Protein AF-A0A061P7X1-F1 (afdb_monomer)

pLDDT: mean 85.91, std 10.29, range [52.62, 98.25]

Nearest PDB structures (foldseek):
  6ymz-assembly1_A  TM=8.315E-01  e=1.428E-25  Pectobacterium atrosepticum SCRI1043
  6ymz-assembly4_D  TM=8.294E-01  e=1.518E-25  Pectobacterium atrosepticum SCRI1043
  6ymz-assembly3_C  TM=8.144E-01  e=1.054E-25  Pectobacterium atrosepticum SCRI1043
  3sft-assembly1_A  TM=9.320E-01  e=1.818E-14  Thermotoga maritima
  1chd-assembly1_A  TM=9.092E-01  e=8.817E-14  Salmonella enterica subsp. enterica serovar Typhimurium str. LT2

Solvent-accessible surface area (backbone atoms only — not comparable to full-atom values): 14500 Å² total; per-residue (Å²): 109,79,72,65,47,59,81,75,45,94,68,64,59,44,79,40,49,46,84,46,80,100,58,35,27,53,62,50,44,47,50,38,50,66,80,56,64,53,27,30,33,36,36,28,58,91,42,70,68,36,35,55,52,49,55,53,32,37,74,60,55,34,44,44,77,44,74,52,77,89,47,84,69,53,70,75,70,52,56,59,59,52,52,50,52,50,53,48,64,52,38,51,72,48,60,49,64,60,54,50,54,49,57,70,69,60,78,65,70,57,75,83,75,73,89,75,76,69,72,58,48,38,37,37,38,29,30,28,57,42,22,72,57,51,49,50,66,53,48,50,34,40,50,62,79,40,75,41,27,33,42,33,32,56,60,54,61,59,74,37,38,54,58,50,20,54,50,48,28,76,65,27,58,30,54,40,31,50,53,50,64,80,37,70,70,47,63,26,26,37,30,32,31,40,35,77,23,26,39,33,49,43,82,55,97,94,40,46,28,33,40,54,67,57,79,82,59,94,89,67,89,56,49,33,35,31,26,53,29,34,41,35,48,35,74,43,84,85,38,40,39,51,76,44,79,58,49,56,87,83,67,78,31,53,65,8,49,49,43,17,48,76,59,66,33,30,133

Foldseek 3Di:
DVVVVVVVDDDLEEEFEQDDPPAGRLNVLLVCCVPPNHAYEYEFELDLVRLLSVLSSVVSPHFYYAYDDPDPVVVVPCVSVVVVVQLRVQSSPDPSVVVVVVLVVLPDADDDDPPPDPFQEAEEEEEETSVLVVCLSPQLNDALVQFHEYEYEYQDAQSHQQVSQVVSCVRGNARGGEADAFDWTGTRYYYYQHFPWEWAWDDDPNTIGIHTHDDDDPPDPGVHFLLRHLQNVLVDDRYAYAYYYDDDDDCTNVNSVVSNVVSVSYD

Sequence (267 aa):
MALELLDRIHVDVMTLDIEMPVMDGLETLIQVMHSHPLPVIMVSSHTDKGAKKTLQAMEYGAIDVVLKPSHPKDYQKGELEQQLITKLLEASKVDVKKLRAISKRMTGQLSPLPLHAPKKTIIAIGTSTGGPRALQAILTRLPNTFPFPIVIVQHMPAPFTKTFADRLHGITSIGVQEAVHDKKLESGRAYIAKAGAHLTIEEKGGGLYMFCDAPPDPGEYHRPSVNRLFTSLSQISNVQVMAFVLTGMGSDGKEGAKSLKENGNAP

Structure (mmCIF, N/CA/C/O backbone):
data_AF-A0A061P7X1-F1
#
_entry.id   AF-A0A061P7X1-F1
#
loop_
_atom_site.group_PDB
_atom_site.id
_atom_site.type_symbol
_atom_site.label_atom_id
_atom_site.label_alt_id
_atom_site.label_comp_id
_atom_site.label_asym_id
_atom_site.label_entity_id
_atom_site.label_seq_id
_atom_site.pdbx_PDB_ins_code
_atom_site.Cartn_x
_atom_site.Cartn_y
_atom_site.Cartn_z
_atom_site.occupancy
_atom_site.B_iso_or_equiv
_atom_site.auth_seq_id
_atom_site.auth_comp_id
_atom_site.auth_asym_id
_atom_site.auth_atom_id
_atom_site.pdbx_PDB_model_num
ATOM 1 N N . MET A 1 1 ? 17.538 -10.965 -27.193 1.00 63.16 1 MET A N 1
ATOM 2 C CA . MET A 1 1 ? 16.578 -10.115 -26.431 1.00 63.16 1 MET A CA 1
ATOM 3 C C . MET A 1 1 ? 16.752 -10.348 -24.931 1.00 63.16 1 MET A C 1
ATOM 5 O O . MET A 1 1 ? 17.338 -11.354 -24.567 1.00 63.16 1 MET A O 1
ATOM 9 N N . ALA A 1 2 ? 16.278 -9.445 -24.061 1.00 73.12 2 ALA A N 1
ATOM 10 C CA . ALA A 1 2 ? 16.519 -9.492 -22.606 1.00 73.12 2 ALA A CA 1
ATOM 11 C C . ALA A 1 2 ? 16.215 -10.853 -21.938 1.00 73.12 2 ALA A C 1
ATOM 13 O O . ALA A 1 2 ? 16.924 -11.248 -21.020 1.00 73.12 2 ALA A O 1
ATOM 14 N N . LEU A 1 3 ? 15.225 -11.600 -22.440 1.00 82.56 3 LEU A N 1
ATOM 15 C CA . LEU A 1 3 ? 14.891 -12.944 -21.953 1.00 82.56 3 LEU A CA 1
ATOM 16 C C . LEU A 1 3 ? 16.003 -13.977 -22.195 1.00 82.56 3 LEU A C 1
ATOM 18 O O . LEU A 1 3 ? 16.276 -14.775 -21.312 1.00 82.56 3 LEU A O 1
ATOM 22 N N . GLU A 1 4 ? 16.700 -13.917 -23.333 1.00 85.56 4 GLU A N 1
ATOM 23 C CA . GLU A 1 4 ? 17.817 -14.828 -23.650 1.00 85.56 4 GLU A CA 1
ATOM 24 C C . GLU A 1 4 ? 19.042 -14.578 -22.761 1.00 85.56 4 GLU A C 1
ATOM 26 O O . GLU A 1 4 ? 19.895 -15.450 -22.605 1.00 85.56 4 GLU A O 1
ATOM 31 N N . LEU A 1 5 ? 19.168 -13.370 -22.197 1.00 87.06 5 LEU A N 1
ATOM 32 C CA . LEU A 1 5 ? 20.233 -13.071 -21.242 1.00 87.06 5 LEU A CA 1
ATOM 33 C C . LEU A 1 5 ? 19.983 -13.775 -19.906 1.00 87.06 5 LEU A C 1
ATOM 35 O O . LEU A 1 5 ? 20.950 -14.184 -19.271 1.00 87.06 5 LEU A O 1
ATOM 39 N N . LEU A 1 6 ? 18.723 -13.981 -19.509 1.00 89.81 6 LEU A N 1
ATOM 40 C CA . LEU A 1 6 ? 18.387 -14.673 -18.257 1.00 89.81 6 LEU A CA 1
ATOM 41 C C . LEU A 1 6 ? 18.862 -16.130 -18.235 1.00 89.81 6 LEU A C 1
ATOM 43 O O . LEU A 1 6 ? 19.160 -16.646 -17.164 1.00 89.81 6 LEU A O 1
ATOM 47 N N . ASP A 1 7 ? 19.004 -16.763 -19.402 1.00 87.81 7 ASP A N 1
ATOM 48 C CA . ASP A 1 7 ? 19.570 -18.113 -19.518 1.00 87.81 7 ASP A CA 1
ATOM 49 C C . ASP A 1 7 ? 21.098 -18.136 -19.331 1.00 87.81 7 ASP A C 1
ATOM 51 O O . ASP A 1 7 ? 21.693 -19.190 -19.107 1.00 87.81 7 ASP A O 1
ATOM 55 N N . ARG A 1 8 ? 21.759 -16.979 -19.468 1.00 90.19 8 ARG A N 1
ATOM 56 C CA . ARG A 1 8 ? 23.225 -16.859 -19.527 1.00 90.19 8 ARG A CA 1
ATOM 57 C C . ARG A 1 8 ? 23.834 -16.206 -18.294 1.00 90.19 8 ARG A C 1
ATOM 59 O O . ARG A 1 8 ? 25.006 -16.444 -18.012 1.00 90.19 8 ARG A O 1
ATOM 66 N N . ILE A 1 9 ? 23.077 -15.364 -17.594 1.00 91.19 9 ILE A N 1
ATOM 67 C CA . ILE A 1 9 ? 23.544 -14.636 -16.414 1.00 91.19 9 ILE A CA 1
ATOM 68 C C . ILE A 1 9 ? 22.597 -14.832 -15.236 1.00 91.19 9 ILE A C 1
ATOM 70 O O . ILE A 1 9 ? 21.382 -14.916 -15.393 1.00 91.19 9 ILE A O 1
ATOM 74 N N . HIS A 1 10 ? 23.165 -14.864 -14.032 1.00 87.88 10 HIS A N 1
ATOM 75 C CA . HIS A 1 10 ? 22.368 -14.810 -12.816 1.00 87.88 10 HIS A CA 1
ATOM 76 C C . HIS A 1 10 ? 21.904 -13.371 -12.573 1.00 87.88 10 HIS A C 1
ATOM 78 O O . HIS A 1 10 ? 22.721 -12.451 -12.580 1.00 87.88 10 HIS A O 1
ATOM 84 N N . VAL A 1 11 ? 20.599 -13.186 -12.374 1.00 91.81 11 VAL A N 1
ATOM 85 C CA . VAL A 1 11 ? 19.986 -11.880 -12.114 1.00 91.81 11 VAL A CA 1
ATOM 86 C C . VAL A 1 11 ? 19.243 -11.941 -10.787 1.00 91.81 11 VAL A C 1
ATOM 88 O O . VAL A 1 11 ? 18.250 -12.659 -10.669 1.00 91.81 11 VAL A O 1
ATOM 91 N N . ASP A 1 12 ? 19.706 -11.164 -9.808 1.00 91.31 12 ASP A N 1
ATOM 92 C CA . ASP A 1 12 ? 19.074 -11.072 -8.487 1.00 91.31 12 ASP A CA 1
ATOM 93 C C . ASP A 1 12 ? 17.789 -10.235 -8.514 1.00 91.31 12 ASP A C 1
ATOM 95 O O . ASP A 1 12 ? 16.818 -10.547 -7.828 1.00 91.31 12 ASP A O 1
ATOM 99 N N . VAL A 1 13 ? 17.779 -9.156 -9.303 1.00 93.75 13 VAL A N 1
ATOM 100 C CA . VAL A 1 13 ? 16.643 -8.238 -9.460 1.00 93.75 13 VAL A CA 1
ATOM 101 C C . VAL A 1 13 ? 16.619 -7.692 -10.877 1.00 93.75 13 VAL A C 1
ATOM 103 O O . VAL A 1 13 ? 17.658 -7.347 -11.437 1.00 93.75 13 VAL A O 1
ATOM 106 N N . MET A 1 14 ? 15.424 -7.555 -11.438 1.00 93.81 14 MET A N 1
ATOM 107 C CA . MET A 1 14 ? 15.185 -6.912 -12.723 1.00 93.81 14 MET A CA 1
ATOM 108 C C . MET A 1 14 ? 14.369 -5.634 -12.538 1.00 93.81 14 MET A C 1
ATOM 110 O O . MET A 1 14 ? 13.343 -5.625 -11.859 1.00 93.81 14 MET A O 1
ATOM 114 N N . THR A 1 15 ? 14.787 -4.563 -13.203 1.00 93.94 15 THR A N 1
ATOM 115 C CA . THR A 1 15 ? 13.917 -3.419 -13.481 1.00 93.94 15 THR A CA 1
ATOM 116 C C . THR A 1 15 ? 13.303 -3.590 -14.860 1.00 93.94 15 THR A C 1
ATOM 118 O O . THR A 1 15 ? 13.968 -4.049 -15.789 1.00 93.94 15 THR A O 1
ATOM 121 N N . LEU A 1 16 ? 12.024 -3.252 -14.996 1.00 93.19 16 LEU A N 1
ATOM 122 C CA . LEU A 1 16 ? 11.303 -3.457 -16.245 1.00 93.19 16 LEU A CA 1
ATOM 123 C C . LEU A 1 16 ? 10.417 -2.262 -16.569 1.00 93.19 16 LEU A C 1
ATOM 125 O O . LEU A 1 16 ? 9.492 -1.939 -15.827 1.00 93.19 16 LEU A O 1
ATOM 129 N N . ASP A 1 17 ? 10.701 -1.608 -17.689 1.00 91.88 17 ASP A N 1
ATOM 130 C CA . ASP A 1 17 ? 9.857 -0.539 -18.209 1.00 91.88 17 ASP A CA 1
ATOM 131 C C . ASP A 1 17 ? 8.507 -1.106 -18.670 1.00 91.88 17 ASP A C 1
ATOM 133 O O . ASP A 1 17 ? 8.464 -2.103 -19.388 1.00 91.88 17 ASP A O 1
ATOM 137 N N . ILE A 1 18 ? 7.399 -0.481 -18.266 1.00 88.88 18 ILE A N 1
ATOM 138 C CA . ILE A 1 18 ? 6.056 -0.856 -18.735 1.00 88.88 18 ILE A CA 1
ATOM 139 C C . ILE A 1 18 ? 5.874 -0.582 -20.226 1.00 88.88 18 ILE A C 1
ATOM 141 O O . ILE A 1 18 ? 5.181 -1.331 -20.920 1.00 88.88 18 ILE A O 1
ATOM 145 N N . GLU A 1 19 ? 6.453 0.507 -20.715 1.00 86.44 19 GLU A N 1
ATOM 146 C CA . GLU A 1 19 ? 6.264 0.995 -22.074 1.00 86.44 19 GLU A CA 1
ATOM 147 C C . GLU A 1 19 ? 7.497 0.650 -22.907 1.00 86.44 19 GLU A C 1
ATOM 149 O O . GLU A 1 19 ? 8.474 1.393 -22.945 1.00 86.44 19 GLU A O 1
ATOM 154 N N . MET A 1 20 ? 7.436 -0.494 -23.587 1.00 87.56 20 MET A N 1
ATOM 155 C CA . MET A 1 20 ? 8.483 -0.967 -24.490 1.00 87.56 20 MET A CA 1
ATOM 156 C C . MET A 1 20 ? 7.912 -1.250 -25.887 1.00 87.56 20 MET A C 1
ATOM 158 O O . MET A 1 20 ? 6.737 -1.609 -26.010 1.00 87.56 20 MET A O 1
ATOM 162 N N . PRO A 1 21 ? 8.712 -1.074 -26.954 1.00 77.25 21 PRO A N 1
ATOM 163 C CA . PRO A 1 21 ? 8.306 -1.422 -28.309 1.00 77.25 21 PRO A CA 1
ATOM 164 C C . PRO A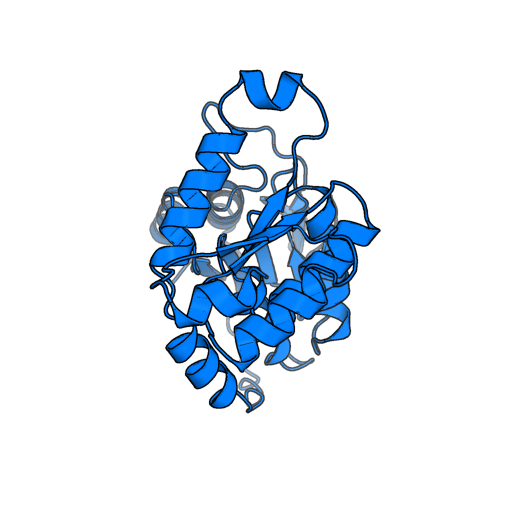 1 21 ? 8.252 -2.945 -28.509 1.00 77.25 21 PRO A C 1
ATOM 166 O O . PRO A 1 21 ? 8.992 -3.694 -27.876 1.00 77.25 21 PRO A O 1
ATOM 169 N N . VAL A 1 22 ? 7.441 -3.389 -29.477 1.00 82.31 22 VAL A N 1
ATOM 170 C CA . VAL A 1 22 ? 7.241 -4.798 -29.880 1.00 82.31 22 VAL A CA 1
ATOM 171 C C . VAL A 1 22 ? 6.507 -5.646 -28.837 1.00 82.31 22 VAL A C 1
ATOM 173 O O . VAL A 1 22 ? 5.384 -6.059 -29.105 1.00 82.31 22 VAL A O 1
ATOM 176 N N . MET A 1 23 ? 7.121 -5.888 -27.679 1.00 80.38 23 MET A N 1
ATOM 177 C CA . MET A 1 23 ? 6.535 -6.602 -26.541 1.00 80.38 23 MET A CA 1
ATOM 178 C C . MET A 1 23 ? 6.551 -5.663 -25.345 1.00 80.38 23 MET A C 1
ATOM 180 O O . MET A 1 23 ? 7.606 -5.127 -24.995 1.00 80.38 23 MET A O 1
ATOM 184 N N . ASP A 1 24 ? 5.392 -5.443 -24.730 1.00 87.44 24 ASP A N 1
ATOM 185 C CA . ASP A 1 24 ? 5.315 -4.499 -23.621 1.00 87.44 24 ASP A CA 1
ATOM 186 C C . ASP A 1 24 ? 5.898 -5.087 -22.319 1.00 87.44 24 ASP A C 1
ATOM 188 O O . ASP A 1 24 ? 6.201 -6.284 -22.205 1.00 87.44 24 ASP A O 1
ATOM 192 N N . GLY A 1 25 ? 6.115 -4.231 -21.318 1.00 89.94 25 GLY A N 1
ATOM 193 C CA . GLY A 1 25 ? 6.688 -4.663 -20.043 1.00 89.94 25 GLY A CA 1
ATOM 194 C C . GLY A 1 25 ? 5.808 -5.641 -19.274 1.00 89.94 25 GLY A C 1
ATOM 195 O O . GLY A 1 25 ? 6.321 -6.463 -18.520 1.00 89.94 25 GLY A O 1
ATOM 196 N N . LEU A 1 26 ? 4.490 -5.595 -19.467 1.00 91.06 26 LEU A N 1
ATOM 197 C CA . LEU A 1 26 ? 3.571 -6.506 -18.794 1.00 91.06 26 LEU A CA 1
ATOM 198 C C . LEU A 1 26 ? 3.674 -7.913 -19.389 1.00 91.06 26 LEU A C 1
ATOM 200 O O . LEU A 1 26 ? 3.800 -8.888 -18.650 1.00 91.06 26 LEU A O 1
ATOM 204 N N . GLU A 1 27 ? 3.679 -8.019 -20.714 1.00 91.62 27 GLU A N 1
ATOM 205 C CA . GLU A 1 27 ? 3.890 -9.281 -21.427 1.00 91.62 27 GLU A CA 1
ATOM 206 C C . GLU A 1 27 ? 5.255 -9.884 -21.088 1.00 91.62 27 GLU A C 1
ATOM 208 O O . GLU A 1 27 ? 5.352 -11.071 -20.762 1.00 91.62 27 GLU A O 1
ATOM 213 N N . THR A 1 28 ? 6.298 -9.049 -21.070 1.00 93.31 28 THR A N 1
ATOM 214 C CA . THR A 1 28 ? 7.651 -9.466 -20.679 1.00 93.31 28 THR A CA 1
ATOM 215 C C . THR A 1 28 ? 7.668 -9.997 -19.246 1.00 93.31 28 THR A C 1
ATOM 217 O O . THR A 1 28 ? 8.206 -11.076 -18.995 1.00 93.31 28 THR A O 1
ATOM 220 N N . LEU A 1 29 ? 7.032 -9.295 -18.302 1.00 94.19 29 LEU A N 1
ATOM 221 C CA . LEU A 1 29 ? 6.929 -9.733 -16.910 1.00 94.19 29 LEU A CA 1
ATOM 222 C C . LEU A 1 29 ? 6.257 -11.101 -16.789 1.00 94.19 29 LEU A C 1
ATOM 224 O O . LEU A 1 29 ? 6.736 -11.948 -16.037 1.00 94.19 29 LEU A O 1
ATOM 228 N N . ILE A 1 30 ? 5.153 -11.321 -17.508 1.00 92.50 30 ILE A N 1
ATOM 229 C CA . ILE A 1 30 ? 4.427 -12.596 -17.485 1.00 92.50 30 ILE A CA 1
ATOM 230 C C . ILE A 1 30 ? 5.350 -13.735 -17.929 1.00 92.50 30 ILE A C 1
ATOM 232 O O . ILE A 1 30 ? 5.376 -14.787 -17.286 1.00 92.50 30 ILE A O 1
ATOM 236 N N . GLN A 1 31 ? 6.148 -13.517 -18.978 1.00 92.50 31 GLN A N 1
ATOM 237 C CA . GLN A 1 31 ? 7.120 -14.503 -19.449 1.00 92.50 31 GLN A CA 1
ATOM 238 C C . GLN A 1 31 ? 8.236 -14.737 -18.426 1.00 92.50 31 GLN A C 1
ATOM 240 O O . GLN A 1 31 ? 8.495 -15.889 -18.079 1.00 92.50 31 GLN A O 1
ATOM 245 N N . VAL A 1 32 ? 8.820 -13.674 -17.858 1.00 93.19 32 VAL A N 1
ATOM 246 C CA . VAL A 1 32 ? 9.840 -13.776 -16.797 1.00 93.19 32 VAL A CA 1
ATOM 247 C C . VAL A 1 32 ? 9.300 -14.560 -15.603 1.00 93.19 32 VAL A C 1
ATOM 249 O O . VAL A 1 32 ? 9.914 -15.522 -15.160 1.00 93.19 32 VAL A O 1
ATOM 252 N N . MET A 1 33 ? 8.109 -14.229 -15.109 1.00 91.69 33 MET A N 1
ATOM 253 C CA . MET A 1 33 ? 7.490 -14.921 -13.975 1.00 91.69 33 MET A CA 1
ATOM 254 C C . MET A 1 33 ? 7.104 -16.371 -14.290 1.00 91.69 33 MET A C 1
ATOM 256 O O . MET A 1 33 ? 6.912 -17.169 -13.365 1.00 91.69 33 MET A O 1
ATOM 260 N N . HIS A 1 34 ? 6.982 -16.739 -15.565 1.00 90.75 34 HIS A N 1
ATOM 261 C CA . HIS A 1 34 ? 6.752 -18.113 -15.991 1.00 90.75 34 HIS A CA 1
ATOM 262 C C . HIS A 1 34 ? 8.056 -18.917 -16.074 1.00 90.75 34 HIS A C 1
ATOM 264 O O . HIS A 1 34 ? 8.153 -19.959 -15.427 1.00 90.75 34 HIS A O 1
ATOM 270 N N . SER A 1 35 ? 9.052 -18.434 -16.823 1.00 90.56 35 SER A N 1
ATOM 271 C CA . SER A 1 35 ? 10.286 -19.175 -17.118 1.00 90.56 35 SER A CA 1
ATOM 272 C C . SER A 1 35 ? 11.384 -18.978 -16.067 1.00 90.56 35 SER A C 1
ATOM 274 O O . SER A 1 35 ? 12.045 -19.935 -15.675 1.00 90.56 35 SER A O 1
ATOM 276 N N . HIS A 1 36 ? 11.543 -17.754 -15.558 1.00 91.38 36 HIS A N 1
ATOM 277 C CA . HIS A 1 36 ? 12.622 -17.338 -14.656 1.00 91.38 36 HIS A CA 1
ATOM 278 C C . HIS A 1 36 ? 12.086 -16.479 -13.497 1.00 91.38 36 HIS A C 1
ATOM 280 O O . HIS A 1 36 ? 12.377 -15.285 -13.436 1.00 91.38 36 HIS A O 1
ATOM 286 N N . PRO A 1 37 ? 11.283 -17.042 -12.566 1.00 91.25 37 PRO A N 1
ATOM 287 C CA . PRO A 1 37 ? 10.652 -16.248 -11.518 1.00 91.25 37 PRO A CA 1
ATOM 288 C C . PRO A 1 37 ? 11.709 -15.593 -10.621 1.00 91.25 37 PRO A C 1
ATOM 290 O O . PRO A 1 37 ? 12.377 -16.282 -9.845 1.00 91.25 37 PRO A O 1
ATOM 293 N N . LEU A 1 38 ? 11.824 -14.272 -10.725 1.00 92.50 38 LEU A N 1
ATOM 294 C CA . LEU A 1 38 ? 12.797 -13.446 -10.017 1.00 92.50 38 LEU A CA 1
ATOM 295 C C . LEU A 1 38 ? 12.162 -12.118 -9.576 1.00 92.50 38 LEU A C 1
ATOM 297 O O . LEU A 1 38 ? 11.091 -11.758 -10.072 1.00 92.50 38 LEU A O 1
ATOM 301 N N . PRO A 1 39 ? 12.773 -11.396 -8.627 1.00 93.19 39 PRO A N 1
ATOM 302 C CA . PRO A 1 39 ? 12.329 -10.069 -8.217 1.00 93.19 39 PRO A CA 1
ATOM 303 C C . PRO A 1 39 ? 12.254 -9.055 -9.367 1.00 93.19 39 PRO A C 1
ATOM 305 O O . PRO A 1 39 ? 13.281 -8.689 -9.930 1.00 93.19 39 PRO A O 1
ATOM 308 N N . VAL A 1 40 ? 11.054 -8.561 -9.698 1.00 94.00 40 VAL A N 1
ATOM 309 C CA . VAL A 1 40 ? 10.868 -7.522 -10.731 1.00 94.00 40 VAL A CA 1
ATOM 310 C C . VAL A 1 40 ? 10.282 -6.247 -10.130 1.00 94.00 40 VAL A C 1
ATOM 312 O O . VAL A 1 40 ? 9.264 -6.299 -9.435 1.00 94.00 40 VAL A O 1
ATOM 315 N N . ILE A 1 41 ? 10.900 -5.107 -10.438 1.00 92.94 41 ILE A N 1
ATOM 316 C CA . ILE A 1 41 ? 10.405 -3.762 -10.127 1.00 92.94 41 ILE A CA 1
ATOM 317 C C . ILE A 1 41 ? 9.994 -3.085 -11.430 1.00 92.94 41 ILE A C 1
ATOM 319 O O . ILE A 1 41 ? 10.805 -2.926 -12.344 1.00 92.94 41 ILE A O 1
ATOM 323 N N . MET A 1 42 ? 8.735 -2.666 -11.512 1.00 93.19 42 MET A N 1
ATOM 324 C CA . MET A 1 42 ? 8.225 -1.980 -12.694 1.00 93.19 42 MET A CA 1
ATOM 325 C C . MET A 1 42 ? 8.673 -0.522 -12.711 1.00 93.19 42 MET A C 1
ATOM 327 O O . MET A 1 42 ? 8.673 0.151 -11.684 1.00 93.19 42 MET A O 1
ATOM 331 N N . VAL A 1 43 ? 8.990 -0.008 -13.891 1.00 91.56 43 VAL A N 1
ATOM 332 C CA . VAL A 1 43 ? 9.299 1.400 -14.127 1.00 91.56 43 VAL A CA 1
ATOM 333 C C . VAL A 1 43 ? 8.170 1.985 -14.974 1.00 91.56 43 VAL A C 1
ATOM 335 O O . VAL A 1 43 ? 8.011 1.635 -16.142 1.00 91.56 43 VAL A O 1
ATOM 338 N N . SER A 1 44 ? 7.341 2.841 -14.374 1.00 89.25 44 SER A N 1
ATOM 339 C CA . SER A 1 44 ? 6.096 3.333 -14.985 1.00 89.25 44 SER A CA 1
ATOM 340 C C . SER A 1 44 ? 6.117 4.836 -15.242 1.00 89.25 44 SER A C 1
ATOM 342 O O . SER A 1 44 ? 6.707 5.608 -14.490 1.00 89.25 44 SER A O 1
ATOM 344 N N . SER A 1 45 ? 5.406 5.267 -16.285 1.00 85.25 45 SER A N 1
ATOM 345 C CA . SER A 1 45 ? 5.066 6.675 -16.505 1.00 85.25 45 SER A CA 1
ATOM 346 C C . SER A 1 45 ? 4.042 7.176 -15.470 1.00 85.25 45 SER A C 1
ATOM 348 O O . SER A 1 45 ? 3.369 6.385 -14.804 1.00 85.25 45 SER A O 1
ATOM 350 N N . HIS A 1 46 ? 3.899 8.501 -15.361 1.00 81.56 46 HIS A N 1
ATOM 351 C CA . HIS A 1 46 ? 2.951 9.189 -14.469 1.00 81.56 46 HIS A CA 1
ATOM 352 C C . HIS A 1 46 ? 1.490 9.171 -14.973 1.00 81.56 46 HIS A C 1
ATOM 354 O O . HIS A 1 46 ? 0.656 9.943 -14.507 1.00 81.56 46 HIS A O 1
ATOM 360 N N . THR A 1 47 ? 1.169 8.330 -15.956 1.00 80.94 47 THR A N 1
ATOM 361 C CA . THR A 1 47 ? -0.153 8.307 -16.596 1.00 80.94 47 THR A CA 1
ATOM 362 C C . THR A 1 47 ? -1.107 7.344 -15.890 1.00 80.94 47 THR A C 1
ATOM 364 O O . THR A 1 47 ? -0.686 6.296 -15.402 1.00 80.94 47 THR A O 1
ATOM 367 N N . ASP A 1 48 ? -2.415 7.619 -15.924 1.00 77.06 48 ASP A N 1
ATOM 368 C CA . ASP A 1 48 ? -3.437 6.692 -15.403 1.00 77.06 48 ASP A CA 1
ATOM 369 C C . ASP A 1 48 ? -3.381 5.319 -16.090 1.00 77.06 48 ASP A C 1
ATOM 371 O O . ASP A 1 48 ? -3.613 4.273 -15.478 1.00 77.06 48 ASP A O 1
ATOM 375 N N . LYS A 1 49 ? -3.047 5.309 -17.388 1.00 81.19 49 LYS A N 1
ATOM 376 C CA . LYS A 1 49 ? -2.844 4.078 -18.160 1.00 81.19 49 LYS A CA 1
ATOM 377 C C . LYS A 1 49 ? -1.644 3.288 -17.627 1.00 81.19 49 LYS A C 1
ATOM 379 O O . LYS A 1 49 ? -1.760 2.074 -17.450 1.00 81.19 49 LYS A O 1
ATOM 384 N N . GLY A 1 50 ? -0.532 3.966 -17.340 1.00 81.00 50 GLY A N 1
ATOM 385 C CA . GLY A 1 50 ? 0.645 3.387 -16.691 1.00 81.00 50 GLY A CA 1
ATOM 386 C C . GLY A 1 50 ? 0.323 2.842 -15.300 1.00 81.00 50 GLY A C 1
ATOM 387 O O . GLY A 1 50 ? 0.682 1.706 -14.988 1.00 81.00 50 GLY A O 1
ATOM 388 N N . ALA A 1 51 ? -0.460 3.578 -14.506 1.00 82.94 51 ALA A N 1
ATOM 389 C CA . ALA A 1 51 ? -0.896 3.143 -13.180 1.00 82.94 51 ALA A CA 1
ATOM 390 C C . ALA A 1 51 ? -1.711 1.842 -13.224 1.00 82.94 51 ALA A C 1
ATOM 392 O O . ALA A 1 51 ? -1.402 0.890 -12.504 1.00 82.94 51 ALA A O 1
ATOM 393 N N . LYS A 1 52 ? -2.695 1.746 -14.127 1.00 85.00 52 LYS A N 1
ATOM 394 C CA . LYS A 1 52 ? -3.490 0.520 -14.319 1.00 85.00 52 LYS A CA 1
ATOM 395 C C . LYS A 1 52 ? -2.626 -0.672 -14.737 1.00 85.00 52 LYS A C 1
ATOM 397 O O . LYS A 1 52 ? -2.733 -1.734 -14.128 1.00 85.00 52 LYS A O 1
ATOM 402 N N . LYS A 1 53 ? -1.745 -0.493 -15.730 1.00 87.25 53 LYS A N 1
ATOM 403 C CA . LYS A 1 53 ? -0.825 -1.552 -16.181 1.00 87.25 53 LYS A CA 1
ATOM 404 C C . LYS A 1 53 ? 0.142 -1.992 -15.082 1.00 87.25 53 LYS A C 1
ATOM 406 O O . LYS A 1 53 ? 0.428 -3.177 -14.959 1.00 87.25 53 LYS A O 1
ATOM 411 N N . THR A 1 54 ? 0.615 -1.063 -14.256 1.00 85.25 54 THR A N 1
ATOM 412 C CA . THR A 1 54 ? 1.491 -1.375 -13.118 1.00 85.25 54 THR A CA 1
ATOM 413 C C . THR A 1 54 ? 0.787 -2.252 -12.094 1.00 85.25 54 THR A C 1
ATOM 415 O O . THR A 1 54 ? 1.361 -3.220 -11.606 1.00 85.25 54 THR A O 1
ATOM 418 N N . LEU A 1 55 ? -0.463 -1.937 -11.758 1.00 85.19 55 LEU A N 1
ATOM 419 C CA . LEU A 1 55 ? -1.210 -2.737 -10.790 1.00 85.19 55 LEU A CA 1
ATOM 420 C C . LEU A 1 55 ? -1.490 -4.142 -11.329 1.00 85.19 55 LEU A C 1
ATOM 422 O O . LEU A 1 55 ? -1.345 -5.112 -10.592 1.00 85.19 55 LEU A O 1
ATOM 426 N N . GLN A 1 56 ? -1.773 -4.268 -12.629 1.00 87.75 56 GLN A N 1
ATOM 427 C CA . GLN A 1 56 ? -1.808 -5.576 -13.289 1.00 87.75 56 GLN A CA 1
ATOM 428 C C . GLN A 1 56 ? -0.455 -6.289 -13.180 1.00 87.75 56 GLN A C 1
ATOM 430 O O . GLN A 1 56 ? -0.405 -7.463 -12.828 1.00 87.75 56 GLN A O 1
ATOM 435 N N . ALA A 1 57 ? 0.657 -5.590 -13.414 1.00 90.62 57 ALA A N 1
ATOM 436 C CA . ALA A 1 57 ? 1.990 -6.166 -13.273 1.00 90.62 57 ALA A CA 1
ATOM 437 C C . ALA A 1 57 ? 2.240 -6.719 -11.854 1.00 90.62 57 ALA A C 1
ATOM 439 O O . ALA A 1 57 ? 2.784 -7.813 -11.702 1.00 90.62 57 ALA A O 1
ATOM 440 N N . MET A 1 58 ? 1.779 -6.032 -10.806 1.00 86.50 58 MET A N 1
ATOM 441 C CA . MET A 1 58 ? 1.875 -6.531 -9.426 1.00 86.50 58 MET A CA 1
ATOM 442 C C . MET A 1 58 ? 1.122 -7.857 -9.224 1.00 86.50 58 MET A C 1
ATOM 444 O O . MET A 1 58 ? 1.620 -8.746 -8.531 1.00 86.50 58 MET A O 1
ATOM 448 N N . GLU A 1 59 ? -0.027 -8.046 -9.879 1.00 82.62 59 GLU A N 1
ATOM 449 C CA . GLU A 1 59 ? -0.774 -9.316 -9.850 1.00 82.62 59 GLU A CA 1
ATOM 450 C C . GLU A 1 59 ? -0.023 -10.454 -10.536 1.00 82.62 59 GLU A C 1
ATOM 452 O O . GLU A 1 59 ? -0.018 -11.586 -10.047 1.00 82.62 59 GLU A O 1
ATOM 457 N N . TYR A 1 60 ? 0.652 -10.151 -11.645 1.00 87.25 60 TYR A N 1
ATOM 458 C CA . TYR A 1 60 ? 1.476 -11.126 -12.356 1.00 87.25 60 TYR A CA 1
ATOM 459 C C . TYR A 1 60 ? 2.811 -11.413 -11.665 1.00 87.25 60 TYR A C 1
ATOM 461 O O . TYR A 1 60 ? 3.506 -12.352 -12.050 1.00 87.25 60 TYR A O 1
ATOM 469 N N . GLY A 1 61 ? 3.132 -10.689 -10.591 1.00 87.31 61 GLY A N 1
ATOM 470 C CA . GLY A 1 61 ? 4.213 -11.030 -9.675 1.00 87.31 61 GLY A CA 1
ATOM 471 C C . GLY A 1 61 ? 5.265 -9.949 -9.487 1.00 87.31 61 GLY A C 1
ATOM 472 O O . GLY A 1 61 ? 6.216 -10.212 -8.748 1.00 87.31 61 GLY A O 1
ATOM 473 N N . ALA A 1 62 ? 5.115 -8.768 -10.097 1.00 91.69 62 ALA A N 1
ATOM 474 C CA . ALA A 1 62 ? 5.995 -7.645 -9.792 1.00 91.69 62 ALA A CA 1
ATOM 475 C C . ALA A 1 62 ? 5.939 -7.314 -8.293 1.00 91.69 62 ALA A C 1
ATOM 477 O O . ALA A 1 62 ? 4.887 -7.382 -7.653 1.00 91.69 62 ALA A O 1
ATOM 478 N N . ILE A 1 63 ? 7.094 -6.983 -7.727 1.00 89.50 63 ILE A N 1
ATOM 479 C CA . ILE A 1 63 ? 7.242 -6.722 -6.292 1.00 89.50 63 ILE A CA 1
ATOM 480 C C . ILE A 1 63 ? 6.878 -5.277 -5.967 1.00 89.50 63 ILE A C 1
ATOM 482 O O . ILE A 1 63 ? 6.328 -5.006 -4.898 1.00 89.50 63 ILE A O 1
ATOM 486 N N . ASP A 1 64 ? 7.208 -4.356 -6.869 1.00 89.38 64 ASP A N 1
ATOM 487 C CA . ASP A 1 64 ? 7.073 -2.925 -6.634 1.00 89.38 64 ASP A CA 1
ATOM 488 C C . ASP A 1 64 ? 7.072 -2.122 -7.943 1.00 89.38 64 ASP A C 1
ATOM 490 O O . ASP A 1 64 ? 7.266 -2.672 -9.032 1.00 89.38 64 ASP A O 1
ATOM 494 N N . VAL A 1 65 ? 6.880 -0.810 -7.819 1.00 88.75 65 VAL A N 1
ATOM 495 C CA . VAL A 1 65 ? 6.956 0.179 -8.889 1.00 88.75 65 VAL A CA 1
ATOM 496 C C . VAL A 1 65 ? 7.824 1.377 -8.501 1.00 88.75 65 VAL A C 1
ATOM 498 O O . VAL A 1 65 ? 7.828 1.841 -7.358 1.00 88.75 65 V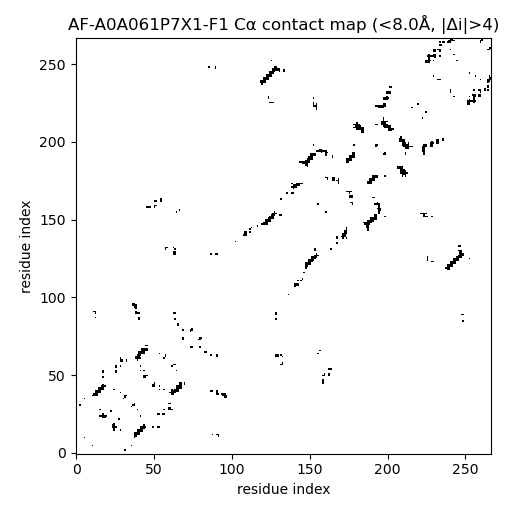AL A O 1
ATOM 501 N N . VAL A 1 66 ? 8.514 1.918 -9.500 1.00 88.69 66 VAL A N 1
ATOM 502 C CA . VAL A 1 66 ? 9.167 3.227 -9.488 1.00 88.69 66 VAL A CA 1
ATOM 503 C C . VAL A 1 66 ? 8.596 4.075 -10.621 1.00 88.69 66 VAL A C 1
ATOM 505 O O . VAL A 1 66 ? 8.328 3.580 -11.719 1.00 88.69 66 VAL A O 1
ATOM 508 N N . LEU A 1 67 ? 8.391 5.364 -10.357 1.00 86.69 67 LEU A N 1
ATOM 509 C CA . LEU A 1 67 ? 7.986 6.313 -11.388 1.00 86.69 67 LEU A CA 1
ATOM 510 C C . LEU A 1 67 ? 9.194 6.798 -12.185 1.00 86.69 67 LEU A C 1
ATOM 512 O O . LEU A 1 67 ? 10.229 7.139 -11.620 1.00 86.69 67 LEU A O 1
ATOM 516 N N . LYS A 1 68 ? 9.033 6.881 -13.505 1.00 87.31 68 LYS A N 1
ATOM 517 C CA . LYS A 1 68 ? 9.975 7.591 -14.370 1.00 87.31 68 LYS A CA 1
ATOM 518 C C . LYS A 1 68 ? 9.959 9.078 -14.025 1.00 87.31 68 LYS A C 1
ATOM 520 O O . LYS A 1 68 ? 8.868 9.609 -13.831 1.00 87.31 68 LYS A O 1
ATOM 525 N N . PRO A 1 69 ? 11.107 9.763 -14.030 1.00 81.00 69 PRO A N 1
ATOM 526 C CA . PRO A 1 69 ? 11.141 11.209 -13.849 1.00 81.00 69 PRO A CA 1
ATOM 527 C C . PRO A 1 69 ? 10.350 11.885 -14.971 1.00 81.00 69 PRO A C 1
ATOM 529 O O . PRO A 1 69 ? 10.468 11.510 -16.140 1.00 81.00 69 PRO A O 1
ATOM 532 N N . SER A 1 70 ? 9.520 12.860 -14.607 1.00 75.31 70 SER A N 1
ATOM 533 C CA . SER A 1 70 ? 8.689 13.598 -15.568 1.00 75.31 70 SER A CA 1
ATOM 534 C C . SER A 1 70 ? 9.386 14.859 -16.057 1.00 75.31 70 SER A C 1
ATOM 536 O O . SER A 1 70 ? 9.095 15.350 -17.149 1.00 75.31 70 SER A O 1
ATOM 538 N N . HIS A 1 71 ? 10.320 15.386 -15.262 1.00 76.00 71 HIS A N 1
ATOM 539 C CA . HIS A 1 71 ? 11.044 16.605 -15.567 1.00 76.00 71 HIS A CA 1
ATOM 540 C C . HIS A 1 71 ? 12.552 16.441 -15.344 1.00 76.00 71 HIS A C 1
ATOM 542 O O . HIS A 1 71 ? 12.973 15.797 -14.386 1.00 76.00 71 HIS A O 1
ATOM 548 N N . PRO A 1 72 ? 13.401 17.109 -16.150 1.00 69.44 72 PRO A N 1
ATOM 549 C CA . PRO A 1 72 ? 14.854 17.089 -15.957 1.00 69.44 72 PRO A CA 1
ATOM 550 C C . PRO A 1 72 ? 15.315 17.531 -14.557 1.00 69.44 72 PRO A C 1
ATOM 552 O O . PRO A 1 72 ? 16.387 17.142 -14.106 1.00 69.44 72 PRO A O 1
ATOM 555 N N . LYS A 1 73 ? 14.505 18.337 -13.855 1.00 70.38 73 LYS A N 1
ATOM 556 C CA . LYS A 1 73 ? 14.776 18.779 -12.478 1.00 70.38 73 LYS A CA 1
ATOM 557 C C . LYS A 1 73 ? 14.657 17.655 -11.445 1.00 70.38 73 LYS A C 1
ATOM 559 O O . LYS A 1 73 ? 15.261 17.772 -10.384 1.00 70.38 73 LYS A O 1
ATOM 564 N N . ASP A 1 74 ? 13.937 16.578 -11.752 1.00 67.38 74 ASP A N 1
ATOM 565 C CA . ASP A 1 74 ? 13.733 15.452 -10.832 1.00 67.38 74 ASP A CA 1
ATOM 566 C C . ASP A 1 74 ? 15.048 14.694 -10.573 1.00 67.38 74 ASP A C 1
ATOM 568 O O . ASP A 1 74 ? 15.259 14.174 -9.482 1.00 67.38 74 ASP A O 1
ATOM 572 N N . TYR A 1 75 ? 15.982 14.728 -11.531 1.00 66.31 75 TYR A N 1
ATOM 573 C CA . TYR A 1 75 ? 17.331 14.166 -11.395 1.00 66.31 75 TYR A CA 1
ATOM 574 C C . TYR A 1 75 ? 18.271 15.009 -10.519 1.00 66.31 75 TYR A C 1
ATOM 576 O O . TYR A 1 75 ? 19.303 14.531 -10.063 1.00 66.31 75 TYR A O 1
ATOM 584 N N . GLN A 1 76 ? 17.960 16.288 -10.279 1.00 58.78 76 GLN A N 1
ATOM 585 C CA . GLN A 1 76 ? 18.893 17.199 -9.600 1.00 58.78 76 GLN A CA 1
ATOM 586 C C . GLN A 1 76 ? 18.938 17.001 -8.082 1.00 58.78 76 GLN A C 1
ATOM 588 O O . GLN A 1 76 ? 19.850 17.506 -7.430 1.00 58.78 76 GLN A O 1
ATOM 593 N N . LYS A 1 77 ? 17.962 16.289 -7.509 1.00 63.59 77 LYS A N 1
ATOM 594 C CA . LYS A 1 77 ? 17.845 16.107 -6.057 1.00 63.59 77 LYS A CA 1
ATOM 595 C C . LYS A 1 77 ? 18.392 14.776 -5.542 1.00 63.59 77 LYS A C 1
ATOM 597 O O . LYS A 1 77 ? 18.477 14.613 -4.331 1.00 63.59 77 LYS A O 1
ATOM 602 N N . GLY A 1 78 ? 18.737 13.820 -6.410 1.00 69.69 78 GLY A N 1
ATOM 603 C CA . GLY A 1 78 ? 19.222 12.494 -5.995 1.00 69.69 78 GLY A CA 1
ATOM 604 C C . GLY A 1 78 ? 18.173 11.600 -5.306 1.00 69.69 78 GLY A C 1
ATOM 605 O O . GLY A 1 78 ? 18.453 10.448 -4.978 1.00 69.69 78 GLY A O 1
ATOM 606 N N . GLU A 1 79 ? 16.971 12.122 -5.043 1.00 72.50 79 GLU A N 1
ATOM 607 C CA . GLU A 1 79 ? 15.906 11.433 -4.307 1.00 72.50 79 GLU A CA 1
ATOM 608 C C . GLU A 1 79 ? 15.375 10.226 -5.089 1.00 72.50 79 GLU A C 1
ATOM 610 O O . GLU A 1 79 ? 15.107 9.177 -4.503 1.00 72.50 79 GLU A O 1
ATOM 615 N N . LEU A 1 80 ? 15.258 10.344 -6.415 1.00 75.19 80 LEU A N 1
ATOM 616 C CA . LEU A 1 80 ? 14.765 9.267 -7.270 1.00 75.19 80 LEU A CA 1
ATOM 617 C C . LEU A 1 80 ? 15.762 8.103 -7.336 1.00 75.19 80 LEU A C 1
ATOM 619 O O . LEU A 1 80 ? 15.367 6.940 -7.244 1.00 75.19 80 LEU A O 1
ATOM 623 N N . GLU A 1 81 ? 17.053 8.406 -7.459 1.00 82.12 81 GLU A N 1
ATOM 624 C CA . GLU A 1 81 ? 18.131 7.422 -7.451 1.00 82.12 81 GLU A CA 1
ATOM 625 C C . GLU A 1 81 ? 18.158 6.668 -6.123 1.00 82.12 81 GLU A C 1
ATOM 627 O O . GLU A 1 81 ? 18.211 5.437 -6.110 1.00 82.12 81 GLU A O 1
ATOM 632 N N . GLN A 1 82 ? 18.050 7.386 -5.001 1.00 81.06 82 GLN A N 1
ATOM 633 C CA . GLN A 1 82 ? 17.980 6.767 -3.679 1.00 81.06 82 GLN A CA 1
ATOM 634 C C . GLN A 1 82 ? 16.740 5.885 -3.518 1.00 81.06 82 GLN A C 1
ATOM 636 O O . GLN A 1 82 ? 16.848 4.778 -2.983 1.00 81.06 82 GLN A O 1
ATOM 641 N N . GLN A 1 83 ? 15.577 6.322 -4.012 1.00 79.75 83 GLN A N 1
ATOM 642 C CA . GLN A 1 83 ? 14.357 5.511 -4.006 1.00 79.75 83 GLN A CA 1
ATOM 643 C C . GLN A 1 83 ? 14.523 4.227 -4.826 1.00 79.75 83 GLN A C 1
ATOM 645 O O . GLN A 1 83 ? 14.145 3.150 -4.358 1.00 79.75 83 GLN A O 1
ATOM 650 N N . LEU A 1 84 ? 15.114 4.319 -6.021 1.00 84.88 84 LEU A N 1
ATOM 651 C CA . LEU A 1 84 ? 15.360 3.161 -6.875 1.00 84.88 84 LEU A CA 1
ATOM 652 C C . LEU A 1 84 ? 16.350 2.187 -6.228 1.00 84.88 84 LEU A C 1
ATOM 654 O O . LEU A 1 84 ? 16.060 0.995 -6.156 1.00 84.88 84 LEU A O 1
ATOM 658 N N . ILE A 1 85 ? 17.482 2.680 -5.717 1.00 88.25 85 ILE A N 1
ATOM 659 C CA . ILE A 1 85 ? 18.489 1.858 -5.025 1.00 88.25 85 ILE A CA 1
ATOM 660 C C . ILE A 1 85 ? 17.861 1.146 -3.826 1.00 88.25 85 ILE A C 1
ATOM 662 O O . ILE A 1 85 ? 18.055 -0.055 -3.650 1.00 88.25 85 ILE A O 1
ATOM 666 N N . THR A 1 86 ? 17.074 1.865 -3.028 1.00 85.94 86 THR A N 1
ATOM 667 C CA . THR A 1 86 ? 16.402 1.308 -1.850 1.00 85.94 86 THR A CA 1
ATOM 668 C C . THR A 1 86 ? 15.457 0.175 -2.251 1.00 85.94 86 THR A C 1
ATOM 670 O O . THR A 1 86 ? 15.612 -0.949 -1.775 1.00 85.94 86 THR A O 1
ATOM 673 N N . LYS A 1 87 ? 14.571 0.408 -3.227 1.00 88.12 87 LYS A N 1
ATOM 674 C CA . LYS A 1 87 ? 13.648 -0.622 -3.729 1.00 88.12 87 LYS A CA 1
ATOM 675 C C . LYS A 1 87 ? 14.374 -1.814 -4.360 1.00 88.12 87 LYS A C 1
ATOM 677 O O . LYS A 1 87 ? 13.944 -2.948 -4.167 1.00 88.12 87 LYS A O 1
ATOM 682 N N . LEU A 1 88 ? 15.489 -1.596 -5.061 1.00 90.44 88 LEU A N 1
ATOM 683 C CA . LEU A 1 88 ? 16.329 -2.671 -5.606 1.00 90.44 88 LEU A CA 1
ATOM 684 C C . LEU A 1 88 ? 16.925 -3.553 -4.504 1.00 90.44 88 LEU A C 1
ATOM 686 O O . LEU A 1 88 ? 16.827 -4.777 -4.575 1.00 90.44 88 LEU A O 1
ATOM 690 N N . LEU A 1 89 ? 17.503 -2.941 -3.468 1.00 90.00 89 LEU A N 1
ATOM 691 C CA . LEU A 1 89 ? 18.068 -3.657 -2.320 1.00 90.00 89 LEU A CA 1
ATOM 692 C C . LEU A 1 89 ? 17.003 -4.384 -1.490 1.00 90.00 89 LEU A C 1
ATOM 694 O O . LEU A 1 89 ? 17.302 -5.376 -0.824 1.00 90.00 89 LEU A O 1
ATOM 698 N N . GLU A 1 90 ? 15.770 -3.885 -1.490 1.00 85.94 90 GLU A N 1
ATOM 699 C CA . GLU A 1 90 ? 14.630 -4.557 -0.871 1.00 85.94 90 GLU A CA 1
ATOM 700 C C . GLU A 1 90 ? 14.168 -5.751 -1.698 1.00 85.94 90 GLU A C 1
ATOM 702 O O . GLU A 1 90 ? 14.028 -6.853 -1.166 1.00 85.94 90 GLU A O 1
ATOM 707 N N . ALA A 1 91 ? 13.976 -5.550 -3.001 1.00 88.88 91 ALA A N 1
ATOM 708 C CA . ALA A 1 91 ? 13.524 -6.584 -3.917 1.00 88.88 91 ALA A CA 1
ATOM 709 C C . ALA A 1 91 ? 14.516 -7.753 -4.003 1.00 88.88 91 ALA A C 1
ATOM 711 O O . ALA A 1 91 ? 14.077 -8.898 -4.064 1.00 88.88 91 ALA A O 1
ATOM 712 N N . SER A 1 92 ? 15.829 -7.503 -3.921 1.00 90.56 92 SER A N 1
ATOM 713 C CA . SER A 1 92 ? 16.853 -8.565 -3.968 1.00 90.56 92 SER A CA 1
ATOM 714 C C . SER A 1 92 ? 16.765 -9.552 -2.808 1.00 90.56 92 SER A C 1
ATOM 716 O O . SER A 1 92 ? 17.187 -10.699 -2.925 1.00 90.56 92 SER A O 1
ATOM 718 N N . LYS A 1 93 ? 16.173 -9.137 -1.684 1.00 88.19 93 LYS A N 1
ATOM 719 C CA . LYS A 1 93 ? 15.968 -9.988 -0.504 1.00 88.19 93 LYS A CA 1
ATOM 720 C C . LYS A 1 93 ? 14.675 -10.800 -0.583 1.00 88.19 93 LYS A C 1
ATOM 722 O O . LYS A 1 93 ? 14.404 -11.611 0.304 1.00 88.19 93 LYS A O 1
ATOM 727 N N . VAL A 1 94 ? 13.847 -10.572 -1.602 1.00 84.88 94 VAL A N 1
ATOM 728 C CA . VAL A 1 94 ? 12.548 -11.227 -1.745 1.00 84.88 94 VAL A CA 1
ATOM 729 C C . VAL A 1 94 ? 12.703 -12.582 -2.427 1.00 84.88 94 VAL A C 1
ATOM 731 O O . VAL A 1 94 ? 13.011 -12.683 -3.610 1.00 84.88 94 VAL A O 1
ATOM 734 N N . ASP A 1 95 ? 12.364 -13.647 -1.704 1.00 84.94 95 ASP A N 1
ATOM 735 C CA . ASP A 1 95 ? 12.235 -14.981 -2.291 1.00 84.94 95 ASP A CA 1
ATOM 736 C C . ASP A 1 95 ? 10.881 -15.128 -3.014 1.00 84.94 95 ASP A C 1
ATOM 738 O O . ASP A 1 95 ? 9.852 -15.507 -2.436 1.00 84.94 95 ASP A O 1
ATOM 742 N N . VAL A 1 96 ? 10.881 -14.827 -4.315 1.00 84.12 96 VAL A N 1
ATOM 743 C CA . VAL A 1 96 ? 9.691 -14.903 -5.180 1.00 84.12 96 VAL A CA 1
ATOM 744 C C . VAL A 1 96 ? 9.128 -16.325 -5.261 1.00 84.12 96 VAL A C 1
ATOM 746 O O . VAL A 1 96 ? 7.905 -16.502 -5.317 1.00 84.12 96 VAL A O 1
ATOM 749 N N . LYS A 1 97 ? 9.980 -17.357 -5.219 1.00 82.06 97 LYS A N 1
ATOM 750 C CA . LYS A 1 97 ? 9.538 -18.759 -5.276 1.00 82.06 97 LYS A CA 1
ATOM 751 C C . LYS A 1 97 ? 8.760 -19.118 -4.013 1.00 82.06 97 LYS A C 1
ATOM 753 O O . LYS A 1 97 ? 7.657 -19.669 -4.107 1.00 82.06 97 LYS A O 1
ATOM 758 N N . LYS A 1 98 ? 9.270 -18.727 -2.844 1.00 82.19 98 LYS A N 1
ATOM 759 C CA . LYS A 1 98 ? 8.584 -18.901 -1.557 1.00 82.19 98 LYS A CA 1
ATOM 760 C C . LYS A 1 98 ? 7.262 -18.135 -1.508 1.00 82.19 98 LYS A C 1
ATOM 762 O O . LYS A 1 98 ? 6.250 -18.711 -1.106 1.00 82.19 98 LYS A O 1
ATOM 767 N N . LEU A 1 99 ? 7.221 -16.888 -1.985 1.00 76.62 99 LEU A N 1
ATOM 768 C CA . LEU A 1 99 ? 5.980 -16.102 -2.050 1.00 76.62 99 LEU A CA 1
ATOM 769 C C . LEU A 1 99 ? 4.911 -16.746 -2.943 1.00 76.62 99 LEU A C 1
ATOM 771 O O . LEU A 1 99 ? 3.726 -16.750 -2.595 1.00 76.62 99 LEU A O 1
ATOM 775 N N . ARG A 1 100 ? 5.301 -17.319 -4.089 1.00 76.88 100 ARG A N 1
ATOM 776 C CA . ARG A 1 100 ? 4.372 -18.056 -4.963 1.00 76.88 100 ARG A CA 1
ATOM 777 C C . ARG A 1 100 ? 3.860 -19.333 -4.299 1.00 76.88 100 ARG A C 1
ATOM 779 O O . AR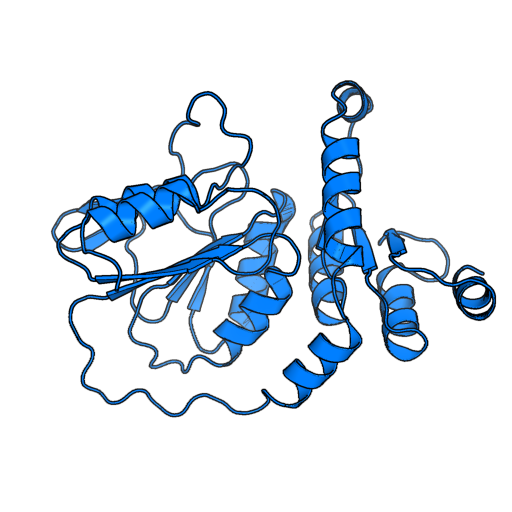G A 1 100 ? 2.663 -19.605 -4.366 1.00 76.88 100 ARG A O 1
ATOM 786 N N . ALA A 1 101 ? 4.727 -20.081 -3.621 1.00 77.81 101 ALA A N 1
ATOM 787 C CA . ALA A 1 101 ? 4.334 -21.292 -2.902 1.00 77.81 101 ALA A CA 1
ATOM 788 C C . ALA A 1 101 ? 3.344 -20.999 -1.758 1.00 77.81 101 ALA A C 1
ATOM 790 O O . ALA A 1 101 ? 2.360 -21.723 -1.598 1.00 77.81 101 ALA A O 1
ATOM 791 N N . ILE A 1 102 ? 3.566 -19.918 -1.001 1.00 72.56 102 ILE A N 1
ATOM 792 C CA . ILE A 1 102 ? 2.658 -19.462 0.062 1.00 72.56 102 ILE A CA 1
ATOM 793 C C . ILE A 1 102 ? 1.303 -19.063 -0.528 1.00 72.56 102 ILE A C 1
ATOM 795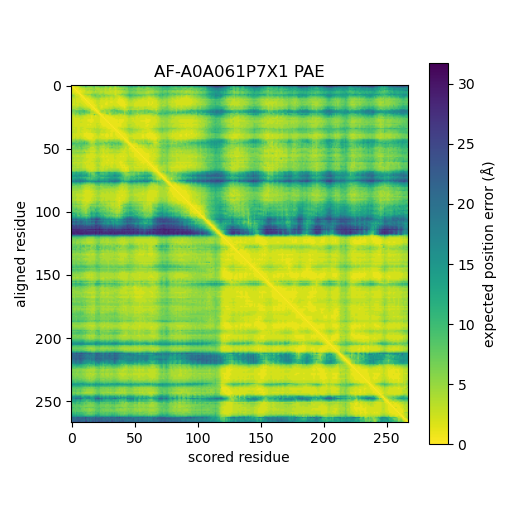 O O . ILE A 1 102 ? 0.274 -19.560 -0.080 1.00 72.56 102 ILE A O 1
ATOM 799 N N . SER A 1 103 ? 1.297 -18.240 -1.579 1.00 70.75 103 SER A N 1
ATOM 800 C CA . SER A 1 103 ? 0.061 -17.814 -2.247 1.00 70.75 103 SER A CA 1
ATOM 801 C C . SER A 1 103 ? -0.765 -19.004 -2.752 1.00 70.75 103 SER A C 1
ATOM 803 O O . SER A 1 103 ? -1.973 -19.040 -2.535 1.00 70.75 103 SER A O 1
ATOM 805 N N . LYS A 1 104 ? -0.115 -20.031 -3.318 1.00 71.44 104 LYS A N 1
ATOM 806 C CA . LYS A 1 104 ? -0.784 -21.262 -3.772 1.00 71.44 104 LYS A CA 1
ATOM 807 C C . LYS A 1 104 ? -1.374 -22.094 -2.625 1.00 71.44 104 LYS A C 1
ATOM 809 O O . LYS A 1 104 ? -2.347 -22.806 -2.837 1.00 71.44 104 LYS A O 1
ATOM 814 N N . ARG A 1 105 ? -0.803 -22.020 -1.418 1.00 69.12 105 ARG A N 1
ATOM 815 C CA . ARG A 1 105 ? -1.332 -22.689 -0.214 1.00 69.12 105 ARG A CA 1
ATOM 816 C C . ARG A 1 105 ? -2.479 -21.918 0.449 1.00 69.12 105 ARG A C 1
ATOM 818 O O . ARG A 1 105 ? -3.266 -22.517 1.171 1.00 69.12 105 ARG A O 1
ATOM 825 N N . MET A 1 106 ? -2.587 -20.610 0.221 1.00 66.12 106 MET A N 1
ATOM 826 C CA . MET A 1 106 ? -3.543 -19.717 0.892 1.00 66.12 106 MET A CA 1
ATOM 827 C C . MET A 1 106 ? -4.899 -19.585 0.168 1.00 66.12 106 MET A C 1
ATOM 829 O O . MET A 1 106 ? -5.549 -18.548 0.263 1.00 66.12 106 MET A O 1
ATOM 833 N N . THR A 1 107 ? -5.364 -20.622 -0.533 1.00 62.50 107 THR A N 1
ATOM 834 C CA . THR A 1 107 ? -6.584 -20.578 -1.369 1.00 62.50 107 THR A CA 1
ATOM 835 C C . THR A 1 107 ? -7.905 -20.732 -0.599 1.00 62.50 107 THR A C 1
ATOM 837 O O . THR A 1 107 ? -8.964 -20.784 -1.215 1.00 62.50 107 THR A O 1
ATOM 840 N N . GLY A 1 108 ? -7.873 -20.812 0.735 1.00 65.31 108 GLY A N 1
ATOM 841 C CA . GLY A 1 108 ? -9.072 -20.915 1.574 1.00 65.31 108 GLY A CA 1
ATOM 842 C C . GLY A 1 108 ? -9.552 -19.561 2.107 1.00 65.31 108 GLY A C 1
ATOM 843 O O . GLY A 1 108 ? -8.760 -18.805 2.692 1.00 65.31 108 GLY A O 1
ATOM 844 N N . GLN A 1 109 ? -10.853 -19.284 1.958 1.00 63.84 109 GLN A N 1
ATOM 845 C CA . GLN A 1 109 ? -11.536 -18.217 2.698 1.00 63.84 109 GLN A CA 1
ATOM 846 C C . GLN A 1 109 ? -11.445 -18.487 4.203 1.00 63.84 109 GLN A C 1
ATOM 848 O O . GLN A 1 109 ? -11.478 -19.637 4.645 1.00 63.84 109 GLN A O 1
ATOM 853 N N . LEU A 1 110 ? -11.290 -17.423 4.990 1.00 68.81 110 LEU A N 1
ATOM 854 C CA . LEU A 1 110 ? -11.337 -17.542 6.441 1.00 68.81 110 LEU A CA 1
ATOM 855 C C . LEU A 1 110 ? -12.770 -17.885 6.859 1.00 68.81 110 LEU A C 1
ATOM 857 O O . LEU A 1 110 ? -13.723 -17.261 6.389 1.00 68.81 110 LEU A O 1
ATOM 861 N N . SER A 1 111 ? -12.916 -18.876 7.739 1.00 66.75 111 SER A N 1
ATOM 862 C CA . SER A 1 111 ? -14.195 -19.188 8.375 1.00 66.75 111 SER A CA 1
ATOM 863 C C . SER A 1 111 ? -14.757 -17.938 9.070 1.00 66.75 111 SER A C 1
ATOM 865 O O . SER A 1 111 ? -13.968 -17.109 9.538 1.00 66.75 111 SER A O 1
ATOM 867 N N . PRO A 1 112 ? -16.090 -17.789 9.178 1.00 63.16 112 PRO A N 1
ATOM 868 C CA . PRO A 1 112 ? -16.690 -16.668 9.892 1.00 63.16 112 PRO A CA 1
ATOM 869 C C . PRO A 1 112 ? -16.106 -16.550 11.304 1.00 63.16 112 PRO A C 1
ATOM 871 O O . PRO A 1 112 ? -16.040 -17.539 12.037 1.00 63.16 112 PRO A O 1
ATOM 874 N N . LEU A 1 113 ? -15.674 -15.342 11.678 1.00 62.84 113 LEU A N 1
ATOM 875 C CA . LEU A 1 113 ? -15.269 -15.052 13.052 1.00 62.84 113 LEU A CA 1
ATOM 876 C C . LEU A 1 113 ? -16.463 -15.333 13.987 1.00 62.84 113 LEU A C 1
ATOM 878 O O . LEU A 1 113 ? -17.592 -14.975 13.638 1.00 62.84 113 LEU A O 1
ATOM 882 N N . PRO A 1 114 ? -16.253 -15.956 15.163 1.00 57.78 114 PRO A N 1
ATOM 883 C CA . PRO A 1 114 ? -17.312 -16.099 16.154 1.00 57.78 114 PRO A CA 1
ATOM 884 C C . PRO A 1 114 ? -17.917 -14.725 16.477 1.00 57.78 114 PRO A C 1
ATOM 886 O O . PRO A 1 114 ? -17.182 -13.764 16.691 1.00 57.78 114 PRO A O 1
ATOM 889 N N . LEU A 1 115 ? -19.252 -14.642 16.549 1.00 53.81 115 LEU A N 1
ATOM 890 C CA . LEU A 1 115 ? -20.045 -13.405 16.697 1.00 53.81 115 LEU A CA 1
ATOM 891 C C . LEU A 1 115 ? -19.758 -12.559 17.958 1.00 53.81 115 LEU A C 1
ATOM 893 O O . LEU A 1 115 ? -20.366 -11.506 18.140 1.00 53.81 115 LEU A O 1
ATOM 897 N N . HIS A 1 116 ? -18.851 -12.987 18.833 1.00 54.00 116 HIS A N 1
ATOM 898 C CA . HIS A 1 116 ? -18.415 -12.201 19.982 1.00 54.00 116 HIS A CA 1
ATOM 899 C C . HIS A 1 116 ? -17.336 -11.218 19.534 1.00 54.00 116 HIS A C 1
ATOM 901 O O . HIS A 1 116 ? -16.158 -11.417 19.818 1.00 54.00 116 HIS A O 1
ATOM 907 N N . ALA A 1 117 ? -17.726 -10.170 18.805 1.00 52.62 117 ALA A N 1
ATOM 908 C CA . ALA A 1 117 ? -16.827 -9.050 18.561 1.00 52.62 117 ALA A CA 1
ATOM 909 C C . ALA A 1 117 ? -16.472 -8.430 19.929 1.00 52.62 117 ALA A C 1
ATOM 911 O O . ALA A 1 117 ? -17.373 -7.936 20.615 1.00 52.62 117 ALA A O 1
ATOM 912 N N . PRO A 1 118 ? -15.199 -8.469 20.370 1.00 58.84 118 PRO A N 1
ATOM 913 C CA . PRO A 1 118 ? -14.769 -7.741 21.558 1.00 58.84 118 PRO A CA 1
ATOM 914 C C . PRO A 1 118 ? -14.927 -6.228 21.322 1.00 58.84 118 PRO A C 1
ATOM 916 O O . PRO A 1 118 ? -15.348 -5.808 20.244 1.00 58.84 118 PRO A O 1
ATOM 919 N N . LYS A 1 119 ? -14.596 -5.419 22.341 1.00 66.69 119 LYS A N 1
ATOM 920 C CA . LYS A 1 119 ? -14.491 -3.940 22.335 1.00 66.69 119 LYS A CA 1
ATOM 921 C C . LYS A 1 119 ? -14.336 -3.326 20.933 1.00 66.69 119 LYS A C 1
ATOM 923 O O . LYS A 1 119 ? -13.559 -3.846 20.139 1.00 66.69 119 LYS A O 1
ATOM 928 N N . LYS A 1 120 ? -15.000 -2.187 20.659 1.00 84.88 120 LYS A N 1
ATOM 929 C CA . LYS A 1 120 ? -14.853 -1.408 19.406 1.00 84.88 120 LYS A CA 1
ATOM 930 C C . LYS A 1 120 ? -13.397 -1.472 18.920 1.00 84.88 120 LYS A C 1
ATOM 932 O O . LYS A 1 120 ? -12.527 -0.943 19.598 1.00 84.88 120 LYS A O 1
ATOM 937 N N . THR A 1 121 ? -13.129 -2.179 17.823 1.00 90.94 121 THR A N 1
ATOM 938 C CA . THR A 1 121 ? -11.759 -2.445 17.358 1.00 90.94 121 THR A CA 1
ATOM 939 C C . THR A 1 121 ? -11.539 -1.841 15.981 1.00 90.94 121 THR A C 1
ATOM 941 O O . THR A 1 121 ? -12.424 -1.910 15.130 1.00 90.94 121 THR A O 1
ATOM 944 N N . ILE A 1 122 ? -10.352 -1.284 15.760 1.00 94.62 122 ILE A N 1
ATOM 945 C CA . ILE A 1 122 ? -9.865 -0.801 14.469 1.00 94.62 122 ILE A CA 1
ATOM 946 C C . ILE A 1 122 ? -8.601 -1.561 14.070 1.00 94.62 122 ILE A C 1
ATOM 948 O O . ILE A 1 122 ? -7.728 -1.817 14.900 1.00 94.62 122 ILE A O 1
ATOM 952 N N . ILE A 1 123 ? -8.506 -1.927 12.793 1.00 96.19 123 ILE A N 1
ATOM 953 C CA . ILE A 1 123 ? -7.306 -2.535 12.219 1.00 96.19 123 ILE A CA 1
ATOM 954 C C . ILE A 1 123 ? -6.486 -1.445 11.532 1.00 96.19 123 ILE A C 1
ATOM 956 O O . ILE A 1 123 ? -7.009 -0.740 10.672 1.00 96.19 123 ILE A O 1
ATOM 960 N N . ALA A 1 124 ? -5.205 -1.329 11.863 1.00 97.12 124 ALA A N 1
ATOM 961 C CA . ALA A 1 124 ? -4.280 -0.407 11.216 1.00 97.12 124 ALA A CA 1
ATOM 962 C C . ALA A 1 124 ? -3.155 -1.184 10.528 1.00 97.12 124 ALA A C 1
ATOM 964 O O . ALA A 1 124 ? -2.555 -2.063 11.139 1.00 97.12 124 ALA A O 1
ATOM 965 N N . ILE A 1 125 ? -2.865 -0.888 9.261 1.00 97.50 125 ILE A N 1
ATOM 966 C CA . ILE A 1 125 ? -1.840 -1.597 8.484 1.00 97.50 125 ILE A CA 1
ATOM 967 C C . ILE A 1 125 ? -0.863 -0.592 7.876 1.00 97.50 125 ILE A C 1
ATOM 969 O O . ILE A 1 125 ? -1.278 0.317 7.163 1.00 97.50 125 ILE A O 1
ATOM 973 N N . GLY A 1 126 ? 0.432 -0.770 8.127 1.00 95.81 126 GLY A N 1
ATOM 974 C CA . GLY A 1 126 ? 1.514 -0.039 7.466 1.00 95.81 126 GLY A CA 1
ATOM 975 C C . GLY A 1 126 ? 2.328 -0.954 6.557 1.00 95.81 126 GLY A C 1
ATOM 976 O O . GLY A 1 126 ? 2.676 -2.066 6.960 1.00 95.81 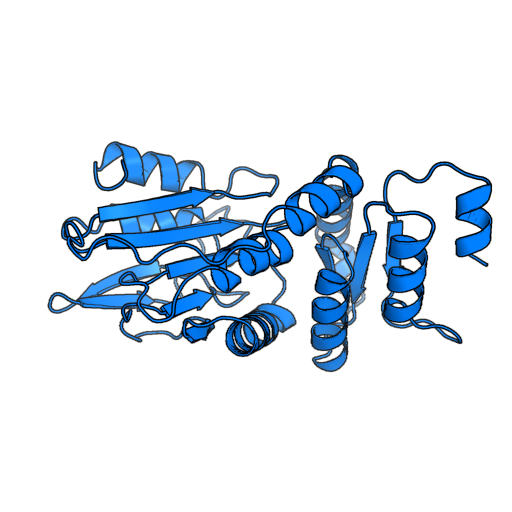126 GLY A O 1
ATOM 977 N N . THR A 1 127 ? 2.627 -0.522 5.330 1.00 93.12 127 THR A N 1
ATOM 978 C CA . THR A 1 127 ? 3.392 -1.327 4.366 1.00 93.12 127 THR A CA 1
ATOM 979 C C . THR A 1 127 ? 4.066 -0.491 3.264 1.00 93.12 127 THR A C 1
ATOM 981 O O . THR A 1 127 ? 3.698 0.659 3.023 1.00 93.12 127 THR A O 1
ATOM 984 N N . SER A 1 128 ? 5.073 -1.064 2.597 1.00 87.38 128 SER A N 1
ATOM 985 C CA . SER A 1 128 ? 5.847 -0.440 1.516 1.00 87.38 128 SER A CA 1
ATOM 986 C C . SER A 1 128 ? 6.101 -1.457 0.386 1.00 87.38 128 SER A C 1
ATOM 988 O O . SER A 1 128 ? 5.143 -1.946 -0.217 1.00 87.38 128 SER A O 1
ATOM 990 N N . THR A 1 129 ? 7.354 -1.812 0.092 1.00 84.00 129 THR A N 1
ATOM 991 C CA . THR A 1 129 ? 7.745 -2.790 -0.937 1.00 84.00 129 THR A CA 1
ATOM 992 C C . THR A 1 129 ? 7.106 -4.158 -0.702 1.00 84.00 129 THR A C 1
ATOM 994 O O . THR A 1 129 ? 7.111 -4.686 0.414 1.00 84.00 129 THR A O 1
ATOM 997 N N . GLY A 1 130 ? 6.516 -4.742 -1.751 1.00 82.56 130 GLY A N 1
ATOM 998 C CA . GLY A 1 130 ? 5.728 -5.980 -1.659 1.00 82.56 130 GLY A CA 1
ATOM 999 C C . GLY A 1 130 ? 4.356 -5.821 -0.983 1.00 82.56 130 GLY A C 1
ATOM 1000 O O . GLY A 1 130 ? 3.559 -6.764 -0.976 1.00 82.56 130 GLY A O 1
ATOM 1001 N N . GLY A 1 131 ? 4.053 -4.628 -0.466 1.00 86.81 131 GLY A N 1
ATOM 1002 C CA . GLY A 1 131 ? 2.815 -4.300 0.227 1.00 86.81 131 GLY A CA 1
ATOM 1003 C C . GLY A 1 131 ? 1.550 -4.488 -0.604 1.00 86.81 131 GLY A C 1
ATOM 1004 O O . GLY A 1 131 ? 0.627 -5.130 -0.100 1.00 86.81 131 GLY A O 1
ATOM 1005 N N . PRO A 1 132 ? 1.495 -4.083 -1.891 1.00 87.88 132 PRO A N 1
ATOM 1006 C CA . PRO A 1 132 ? 0.301 -4.289 -2.707 1.00 87.88 132 PRO A CA 1
ATOM 1007 C C . PRO A 1 132 ? -0.119 -5.761 -2.791 1.00 87.88 132 PRO A C 1
ATOM 1009 O O . PRO A 1 132 ? -1.288 -6.101 -2.596 1.00 87.88 132 PRO A O 1
ATOM 1012 N N . ARG A 1 133 ? 0.858 -6.659 -2.973 1.00 84.06 133 ARG A N 1
ATOM 1013 C CA . ARG A 1 133 ? 0.635 -8.109 -3.011 1.00 84.06 133 ARG A CA 1
ATOM 1014 C C . ARG A 1 133 ? 0.235 -8.670 -1.645 1.00 84.06 133 ARG A C 1
ATOM 1016 O O . ARG A 1 133 ? -0.637 -9.537 -1.577 1.00 84.06 133 ARG A O 1
ATOM 1023 N N . ALA A 1 134 ? 0.853 -8.190 -0.565 1.00 87.62 134 ALA A N 1
ATOM 1024 C CA . ALA A 1 134 ? 0.507 -8.597 0.795 1.00 87.62 134 ALA A CA 1
ATOM 1025 C C . ALA A 1 134 ? -0.927 -8.179 1.163 1.00 87.62 134 ALA A C 1
ATOM 1027 O O . ALA A 1 134 ? -1.711 -9.002 1.633 1.00 87.62 134 ALA A O 1
ATOM 1028 N N . LEU A 1 135 ? -1.296 -6.929 0.875 1.00 92.31 135 LEU A N 1
ATOM 1029 C CA . LEU A 1 135 ? -2.636 -6.391 1.098 1.00 92.31 135 LEU A CA 1
ATOM 1030 C C . LEU A 1 135 ? -3.685 -7.151 0.291 1.00 92.31 135 LEU A C 1
ATOM 1032 O O . LEU A 1 135 ? -4.699 -7.553 0.853 1.00 92.31 135 LEU A O 1
ATOM 1036 N N . GLN A 1 136 ? -3.429 -7.431 -0.989 1.00 90.00 136 GLN A N 1
ATOM 1037 C CA . GLN A 1 136 ? -4.325 -8.262 -1.791 1.00 90.00 136 GLN A CA 1
ATOM 1038 C C . GLN A 1 136 ? -4.525 -9.646 -1.157 1.00 90.00 136 GLN A C 1
ATOM 1040 O O . GLN A 1 136 ? -5.663 -10.085 -0.995 1.00 90.00 136 GLN A O 1
ATOM 1045 N N . ALA A 1 137 ? -3.450 -10.323 -0.743 1.00 86.81 137 ALA A N 1
ATOM 1046 C CA . ALA A 1 137 ? -3.536 -11.648 -0.125 1.00 86.81 137 ALA A CA 1
ATOM 1047 C C . ALA A 1 137 ? -4.297 -11.655 1.216 1.00 86.81 137 ALA A C 1
ATOM 1049 O O . ALA A 1 137 ? -4.917 -12.660 1.566 1.00 86.81 137 ALA A O 1
ATOM 1050 N N . ILE A 1 138 ? -4.256 -10.549 1.965 1.00 91.12 138 ILE A N 1
ATOM 1051 C CA . ILE A 1 138 ? -4.978 -10.390 3.233 1.00 91.12 138 ILE A CA 1
ATOM 1052 C C . ILE A 1 138 ? -6.451 -10.060 2.973 1.00 91.12 138 ILE A C 1
ATOM 1054 O O . ILE A 1 138 ? -7.335 -10.788 3.422 1.00 91.12 138 ILE A O 1
ATOM 1058 N N . LEU A 1 139 ? -6.725 -8.981 2.236 1.00 93.69 139 LEU A N 1
ATOM 1059 C CA . LEU A 1 139 ? -8.069 -8.412 2.109 1.00 93.69 139 LEU A CA 1
ATOM 1060 C C . LEU A 1 139 ? -9.014 -9.302 1.294 1.00 93.69 139 LEU A C 1
ATOM 1062 O O . LEU A 1 139 ? -10.203 -9.364 1.598 1.00 93.69 139 LEU A O 1
ATOM 1066 N N . THR A 1 140 ? -8.507 -10.038 0.298 1.00 91.62 140 THR A N 1
ATOM 1067 C CA . THR A 1 140 ? -9.332 -10.955 -0.524 1.00 91.62 140 THR A CA 1
ATOM 1068 C C . THR A 1 140 ? -9.875 -12.147 0.263 1.00 91.62 140 THR A C 1
ATOM 1070 O O . THR A 1 140 ? -10.828 -12.793 -0.168 1.00 91.62 140 THR A O 1
ATOM 1073 N N . ARG A 1 141 ? -9.304 -12.433 1.438 1.00 89.88 141 ARG A N 1
ATOM 1074 C CA . ARG A 1 141 ? -9.715 -13.543 2.307 1.00 89.88 141 ARG A CA 1
ATOM 1075 C C . ARG A 1 141 ? -10.703 -13.128 3.392 1.00 89.88 141 ARG A C 1
ATOM 1077 O O . ARG A 1 141 ? -11.196 -14.001 4.108 1.00 89.88 141 ARG A O 1
ATOM 1084 N N . LEU A 1 142 ? -10.965 -11.830 3.537 1.00 91.44 142 LEU A N 1
ATOM 1085 C CA . LEU A 1 142 ? -11.908 -11.318 4.521 1.00 91.44 142 LEU A CA 1
ATOM 1086 C C . LEU A 1 142 ? -13.346 -11.525 4.026 1.00 91.44 142 LEU A C 1
ATOM 1088 O O . LEU A 1 142 ? -13.646 -11.170 2.884 1.00 91.44 142 LEU A O 1
ATOM 1092 N N . PRO A 1 143 ? -14.244 -12.078 4.861 1.00 90.19 143 PRO A N 1
ATOM 1093 C CA . PRO A 1 143 ? -15.650 -12.216 4.504 1.00 90.19 143 PRO A CA 1
ATOM 1094 C C . PRO A 1 143 ? -16.343 -10.847 4.480 1.00 90.19 143 PRO A C 1
ATOM 1096 O O . PRO A 1 143 ? -15.915 -9.906 5.148 1.00 90.19 143 PRO A O 1
ATOM 1099 N N . ASN A 1 144 ? -17.470 -10.741 3.775 1.00 89.12 144 ASN A N 1
ATOM 1100 C CA . ASN A 1 144 ? -18.313 -9.535 3.793 1.00 89.12 144 ASN A CA 1
ATOM 1101 C C . ASN A 1 144 ? -18.879 -9.206 5.193 1.00 89.12 144 ASN A C 1
ATOM 1103 O O . ASN A 1 144 ? -19.272 -8.072 5.444 1.00 89.12 144 ASN A O 1
ATOM 1107 N N . THR A 1 145 ? -18.893 -10.177 6.112 1.00 88.19 145 THR A N 1
ATOM 1108 C CA . THR A 1 145 ? -19.288 -10.016 7.518 1.00 88.19 145 THR A CA 1
ATOM 1109 C C . THR A 1 145 ? -18.153 -9.535 8.425 1.00 88.19 145 THR A C 1
ATOM 1111 O O . THR A 1 145 ? -18.323 -9.501 9.644 1.00 88.19 145 THR A O 1
ATOM 1114 N N . PHE A 1 146 ? -16.980 -9.195 7.876 1.00 90.81 146 PHE A N 1
ATOM 1115 C CA . PHE A 1 146 ? -15.852 -8.724 8.675 1.00 90.81 146 PHE A CA 1
ATOM 1116 C C . PHE A 1 146 ? -16.243 -7.465 9.481 1.00 90.81 146 PHE A C 1
ATOM 1118 O O . PHE A 1 146 ? -16.674 -6.477 8.891 1.00 90.81 146 PHE A O 1
ATOM 1125 N N . PRO A 1 147 ? -16.114 -7.462 10.821 1.00 91.00 147 PRO A N 1
ATOM 1126 C CA . PRO A 1 147 ? -16.825 -6.489 11.657 1.00 91.00 147 PRO A CA 1
ATOM 1127 C C . PRO A 1 147 ? -16.067 -5.176 11.908 1.00 91.00 147 PRO A C 1
ATOM 1129 O O . PRO A 1 147 ? -16.635 -4.246 12.484 1.00 91.00 147 PRO A O 1
ATOM 1132 N N . PHE A 1 148 ? -14.796 -5.073 11.510 1.00 93.44 148 PHE A N 1
ATOM 1133 C CA . PHE A 1 148 ? -13.925 -3.959 11.901 1.00 93.44 148 PHE A CA 1
ATOM 1134 C C . PHE A 1 148 ? -13.579 -3.049 10.712 1.00 93.44 148 PHE A C 1
ATOM 1136 O O . PHE A 1 148 ? -13.420 -3.552 9.597 1.00 93.44 148 PHE A O 1
ATOM 1143 N N . PRO A 1 149 ? -13.455 -1.724 10.916 1.00 96.38 149 PRO A N 1
ATOM 1144 C CA . PRO A 1 149 ? -12.826 -0.843 9.939 1.00 96.38 149 PRO A CA 1
ATOM 1145 C C . PRO A 1 149 ? -11.322 -1.133 9.838 1.00 96.38 149 PRO A C 1
ATOM 1147 O O . PRO A 1 149 ? -10.668 -1.447 10.838 1.00 96.38 149 PRO A O 1
ATOM 1150 N N . ILE A 1 150 ? -10.770 -0.987 8.634 1.00 98.19 150 ILE A N 1
ATOM 1151 C CA . ILE A 1 150 ? -9.346 -1.165 8.336 1.00 98.19 150 ILE A CA 1
ATOM 1152 C C . ILE A 1 150 ? -8.794 0.137 7.753 1.00 98.19 150 ILE A C 1
ATOM 1154 O O . ILE A 1 150 ? -9.328 0.655 6.778 1.00 98.19 150 ILE A O 1
ATOM 1158 N N . VAL A 1 151 ? -7.710 0.660 8.313 1.00 98.06 151 VAL A N 1
ATOM 1159 C CA . VAL A 1 151 ? -7.009 1.852 7.814 1.00 98.06 151 VAL A CA 1
ATOM 1160 C C . VAL A 1 151 ? -5.592 1.475 7.409 1.00 98.06 151 VAL A C 1
ATOM 1162 O O . VAL A 1 151 ? -4.891 0.779 8.142 1.00 98.06 151 VAL A O 1
ATOM 1165 N N . ILE A 1 152 ? -5.188 1.867 6.204 1.00 98.12 152 ILE A N 1
ATOM 1166 C CA . ILE A 1 152 ? -3.996 1.335 5.545 1.00 98.12 152 ILE A CA 1
ATOM 1167 C C . ILE A 1 152 ? -3.127 2.486 5.055 1.00 98.12 152 ILE A C 1
ATOM 1169 O O . ILE A 1 152 ? -3.580 3.319 4.274 1.00 98.12 152 ILE A O 1
ATOM 1173 N N . VAL A 1 153 ? -1.857 2.491 5.448 1.00 96.12 153 VAL A N 1
ATOM 1174 C CA . VAL A 1 153 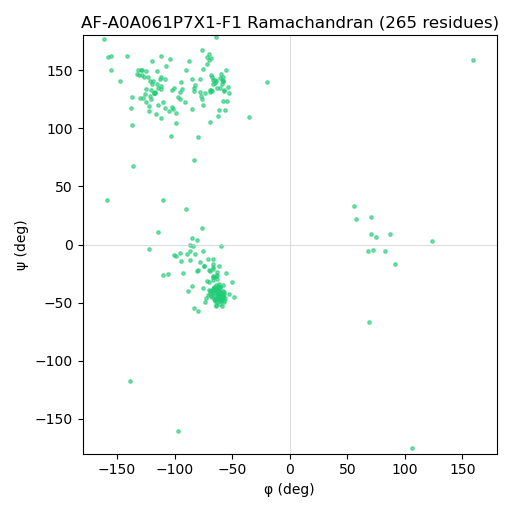? -0.810 3.298 4.821 1.00 96.12 153 VAL A CA 1
ATOM 1175 C C . VAL A 1 153 ? 0.053 2.377 3.967 1.00 96.12 153 VAL A C 1
ATOM 1177 O O . VAL A 1 153 ? 0.730 1.488 4.477 1.00 96.12 153 VAL A O 1
ATOM 1180 N N . GLN A 1 154 ? 0.014 2.605 2.657 1.00 93.94 154 GLN A N 1
ATOM 1181 C CA . GLN A 1 154 ? 0.879 1.964 1.673 1.00 93.94 154 GLN A CA 1
ATOM 1182 C C . GLN A 1 154 ? 1.778 3.039 1.063 1.00 93.94 154 GLN A C 1
ATOM 1184 O O . GLN A 1 154 ? 1.274 3.970 0.434 1.00 93.94 154 GLN A O 1
ATOM 1189 N N . HIS A 1 155 ? 3.097 2.903 1.201 1.00 89.94 155 HIS A N 1
ATOM 1190 C CA . HIS A 1 155 ? 4.039 3.780 0.505 1.00 89.94 155 HIS A CA 1
ATOM 1191 C C . HIS A 1 155 ? 4.002 3.485 -0.986 1.00 89.94 155 HIS A C 1
ATOM 1193 O O . HIS A 1 155 ? 4.480 2.451 -1.453 1.00 89.94 155 HIS A O 1
ATOM 1199 N N . MET A 1 156 ? 3.370 4.383 -1.727 1.00 84.25 156 MET A N 1
ATOM 1200 C CA . MET A 1 156 ? 3.175 4.258 -3.157 1.00 84.25 156 MET A CA 1
ATOM 1201 C C . MET A 1 156 ? 2.990 5.656 -3.759 1.00 84.25 156 MET A C 1
ATOM 1203 O O . MET A 1 156 ? 2.503 6.550 -3.064 1.00 84.25 156 MET A O 1
ATOM 1207 N N . PRO A 1 157 ? 3.381 5.888 -5.022 1.00 81.38 157 PRO A N 1
ATOM 1208 C CA . PRO A 1 157 ? 3.286 7.222 -5.600 1.00 81.38 157 PRO A CA 1
ATOM 1209 C C . PRO A 1 157 ? 1.839 7.700 -5.828 1.00 81.38 157 PRO A C 1
ATOM 1211 O O . PRO A 1 157 ? 0.910 6.896 -5.944 1.00 81.38 157 PRO A O 1
ATOM 1214 N N . ALA A 1 158 ? 1.667 9.022 -5.959 1.00 79.56 158 ALA A N 1
ATOM 1215 C CA . ALA A 1 158 ? 0.369 9.706 -6.073 1.00 79.56 158 ALA A CA 1
ATOM 1216 C C . ALA A 1 158 ? -0.618 9.116 -7.101 1.00 79.56 158 ALA A C 1
ATOM 1218 O O . ALA A 1 158 ? -1.776 8.909 -6.737 1.00 79.56 158 ALA A O 1
ATOM 1219 N N . PRO A 1 159 ? -0.212 8.772 -8.341 1.00 80.94 159 PRO A N 1
ATOM 1220 C CA . PRO A 1 159 ? -1.151 8.265 -9.349 1.00 80.94 159 PRO A CA 1
ATOM 1221 C C . PRO A 1 159 ? -1.763 6.889 -9.030 1.00 80.94 159 PRO A C 1
ATOM 1223 O O . PRO A 1 159 ? -2.697 6.449 -9.702 1.00 80.94 159 PRO A O 1
ATOM 1226 N N . PHE A 1 160 ? -1.237 6.165 -8.037 1.00 85.62 160 PHE A N 1
ATOM 1227 C CA . PHE A 1 160 ? -1.560 4.752 -7.856 1.00 85.62 160 PHE A CA 1
ATOM 1228 C C . PHE A 1 160 ? -2.499 4.460 -6.685 1.00 85.62 160 PHE A C 1
ATOM 1230 O O . PHE A 1 160 ? -3.192 3.449 -6.750 1.00 85.62 160 PHE A O 1
ATOM 1237 N N . THR A 1 161 ? -2.568 5.289 -5.633 1.00 91.25 161 THR A N 1
ATOM 1238 C CA . THR A 1 161 ? -3.357 4.966 -4.419 1.00 91.25 161 THR A CA 1
ATOM 1239 C C . THR A 1 161 ? -4.838 4.786 -4.713 1.00 91.25 161 THR A C 1
ATOM 1241 O O . THR A 1 161 ? -5.424 3.780 -4.306 1.00 91.25 161 THR A O 1
ATOM 1244 N N . LYS A 1 162 ? -5.421 5.681 -5.516 1.00 91.81 162 LYS A N 1
ATOM 1245 C CA . LYS A 1 162 ? -6.814 5.579 -5.954 1.00 91.81 162 LYS A CA 1
ATOM 1246 C C . LYS A 1 162 ? -7.055 4.338 -6.813 1.00 91.81 162 LYS A C 1
ATOM 1248 O O . LYS A 1 162 ? -7.932 3.536 -6.501 1.00 91.81 162 LYS A O 1
ATOM 1253 N N . THR A 1 163 ? -6.239 4.146 -7.849 1.00 91.44 163 THR A N 1
ATOM 1254 C CA . THR A 1 163 ? -6.359 2.999 -8.763 1.00 91.44 163 THR A CA 1
ATOM 1255 C C . THR A 1 163 ? -6.185 1.668 -8.022 1.00 91.44 163 THR A C 1
ATOM 1257 O O . THR A 1 163 ? -6.884 0.698 -8.310 1.00 91.44 163 THR A O 1
ATOM 1260 N N . PHE A 1 164 ? -5.298 1.620 -7.027 1.00 92.75 164 PHE A N 1
ATOM 1261 C CA . PHE A 1 164 ? -5.071 0.445 -6.192 1.00 92.75 164 PHE A CA 1
ATOM 1262 C C . PHE A 1 164 ? -6.267 0.140 -5.289 1.00 92.75 164 PHE A C 1
ATOM 1264 O O . PHE A 1 164 ? -6.700 -1.010 -5.218 1.00 92.75 164 PHE A O 1
ATOM 1271 N N . ALA A 1 165 ? -6.845 1.162 -4.653 1.00 95.12 165 ALA A N 1
ATOM 1272 C CA . ALA A 1 165 ? -8.047 1.003 -3.844 1.00 95.12 165 ALA A CA 1
ATOM 1273 C C . ALA A 1 165 ? -9.237 0.495 -4.672 1.00 95.12 165 ALA A C 1
ATOM 1275 O O . ALA A 1 165 ? -9.913 -0.445 -4.255 1.00 95.12 165 ALA A O 1
ATOM 1276 N N . ASP A 1 166 ? -9.452 1.065 -5.861 1.00 94.38 166 ASP A N 1
ATOM 1277 C CA . ASP A 1 166 ? -10.523 0.649 -6.776 1.00 94.38 166 ASP A CA 1
ATOM 1278 C C . ASP A 1 166 ? -10.316 -0.784 -7.272 1.00 94.38 166 ASP A C 1
ATOM 1280 O O . ASP A 1 166 ? -11.265 -1.563 -7.387 1.00 94.38 166 ASP A O 1
ATOM 1284 N N . ARG A 1 167 ? -9.059 -1.167 -7.520 1.00 91.50 167 ARG A N 1
ATOM 1285 C CA . ARG A 1 167 ? -8.724 -2.533 -7.911 1.00 91.50 167 ARG A CA 1
ATOM 1286 C C . ARG A 1 167 ? -9.019 -3.527 -6.794 1.00 91.50 167 ARG A C 1
ATOM 1288 O O . ARG A 1 167 ? -9.674 -4.532 -7.062 1.00 91.50 167 ARG A O 1
ATOM 1295 N N . LEU A 1 168 ? -8.567 -3.242 -5.570 1.00 94.06 168 LEU A N 1
ATOM 1296 C CA . LEU A 1 168 ? -8.844 -4.075 -4.399 1.00 94.06 168 LEU A CA 1
ATOM 1297 C C . LEU A 1 168 ? -10.349 -4.210 -4.167 1.00 94.06 168 LEU A C 1
ATOM 1299 O O . LEU A 1 168 ? -10.824 -5.326 -4.000 1.00 94.06 168 LEU A O 1
ATOM 1303 N N . HIS A 1 169 ? -11.102 -3.111 -4.269 1.00 96.44 169 HIS A N 1
ATOM 1304 C CA . HIS A 1 169 ? -12.561 -3.124 -4.151 1.00 96.44 169 HIS A CA 1
ATOM 1305 C C . HIS A 1 169 ? -13.213 -4.139 -5.097 1.00 96.44 169 HIS A C 1
ATOM 1307 O O . HIS A 1 169 ? -14.113 -4.868 -4.697 1.00 96.44 169 HIS A O 1
ATOM 1313 N N . GLY A 1 170 ? -12.737 -4.217 -6.344 1.00 94.69 170 GLY A N 1
ATOM 1314 C CA . GLY A 1 170 ? -13.269 -5.141 -7.346 1.00 94.69 170 GLY A CA 1
ATOM 1315 C C . GLY A 1 170 ? -12.953 -6.622 -7.105 1.00 94.69 170 GLY A C 1
ATOM 1316 O O . GLY A 1 170 ? -13.529 -7.466 -7.789 1.00 94.69 170 GLY A O 1
ATOM 1317 N N . ILE A 1 171 ? -12.043 -6.956 -6.182 1.00 91.62 171 ILE A N 1
ATOM 1318 C CA . ILE A 1 171 ? -11.612 -8.341 -5.915 1.00 91.62 171 ILE A CA 1
ATOM 1319 C C . ILE A 1 171 ? -11.817 -8.789 -4.459 1.00 91.62 171 ILE A C 1
ATOM 1321 O O . ILE A 1 171 ? -11.549 -9.947 -4.139 1.00 91.62 171 ILE A O 1
ATOM 1325 N N . THR A 1 172 ? -12.277 -7.909 -3.566 1.00 94.12 172 THR A N 1
ATOM 1326 C CA . THR A 1 172 ? -12.519 -8.208 -2.145 1.00 94.12 172 THR A CA 1
ATOM 1327 C C . THR A 1 172 ? -14.011 -8.288 -1.833 1.00 94.12 172 THR A C 1
ATOM 1329 O O . THR A 1 172 ? -14.828 -7.645 -2.479 1.00 94.12 172 THR A O 1
ATOM 1332 N N . SER A 1 173 ? -14.383 -9.045 -0.794 1.00 94.12 173 SER A N 1
ATOM 1333 C CA . SER A 1 173 ? -15.778 -9.084 -0.318 1.00 94.12 173 SER A CA 1
ATOM 1334 C C . SER A 1 173 ? -16.156 -7.885 0.562 1.00 94.12 173 SER A C 1
ATOM 1336 O O . SER A 1 173 ? -17.337 -7.583 0.713 1.00 94.12 173 SER A O 1
ATOM 1338 N N . ILE A 1 174 ? -15.164 -7.218 1.158 1.00 95.88 174 ILE A N 1
ATOM 1339 C CA . ILE A 1 174 ? -15.336 -5.966 1.902 1.00 95.88 174 ILE A CA 1
ATOM 1340 C C . ILE A 1 174 ? -15.232 -4.757 0.966 1.00 95.88 174 ILE A C 1
ATOM 1342 O O . ILE A 1 174 ? -14.598 -4.831 -0.087 1.00 95.88 174 ILE A O 1
ATOM 1346 N N . GLY A 1 175 ? -15.804 -3.621 1.369 1.00 97.19 175 GLY A N 1
ATOM 1347 C CA . GLY A 1 175 ? -15.659 -2.379 0.610 1.00 97.19 175 GLY A CA 1
ATOM 1348 C C . GLY A 1 175 ? -14.273 -1.765 0.804 1.00 97.19 175 GLY A C 1
ATOM 1349 O O . GLY A 1 175 ? -13.917 -1.407 1.921 1.00 97.19 175 GLY A O 1
ATOM 1350 N N . VAL A 1 176 ? -13.504 -1.590 -0.271 1.00 98.12 176 VAL A N 1
ATOM 1351 C CA . VAL A 1 176 ? -12.215 -0.871 -0.242 1.00 98.12 176 VAL A CA 1
ATOM 1352 C C . VAL A 1 176 ? -12.348 0.476 -0.944 1.00 98.12 176 VAL A C 1
ATOM 1354 O O . VAL A 1 176 ? -13.078 0.587 -1.927 1.00 98.12 176 VAL A O 1
ATOM 1357 N N . GLN A 1 177 ? -11.689 1.514 -0.434 1.00 97.25 177 GLN A N 1
ATOM 1358 C CA . GLN A 1 177 ? -11.630 2.826 -1.079 1.00 97.25 177 GLN A CA 1
ATOM 1359 C C . GLN A 1 177 ? -10.387 3.611 -0.653 1.00 97.25 177 GLN A C 1
ATOM 1361 O O . GLN A 1 177 ? -9.769 3.320 0.369 1.00 97.25 177 GLN A O 1
ATOM 1366 N N . GLU A 1 178 ? -10.035 4.640 -1.421 1.00 96.81 178 GLU A N 1
ATOM 1367 C CA . GLU A 1 178 ? -9.096 5.656 -0.949 1.00 96.81 178 GLU A CA 1
ATOM 1368 C C . GLU A 1 178 ? -9.740 6.460 0.196 1.00 96.81 178 GLU A C 1
ATOM 1370 O O . GLU A 1 178 ? -10.960 6.675 0.227 1.00 96.81 178 GLU A O 1
ATOM 1375 N N . ALA A 1 179 ? -8.926 6.853 1.172 1.00 96.38 179 ALA A N 1
ATOM 1376 C CA . ALA A 1 179 ? -9.351 7.633 2.319 1.00 96.38 179 ALA A CA 1
ATOM 1377 C C . ALA A 1 179 ? -9.816 9.026 1.877 1.00 96.38 179 ALA A C 1
ATOM 1379 O O . ALA A 1 179 ? -9.218 9.664 1.010 1.00 96.38 179 ALA A O 1
ATOM 1380 N N . VAL A 1 180 ? -10.901 9.494 2.489 1.00 95.31 180 VAL A N 1
ATOM 1381 C CA . VAL A 1 180 ? -11.524 10.785 2.185 1.00 95.31 180 VAL A CA 1
ATOM 1382 C C . VAL A 1 180 ? -11.615 11.577 3.480 1.00 95.31 180 VAL A C 1
ATOM 1384 O O . VAL A 1 180 ? -12.018 11.038 4.509 1.00 95.31 180 VAL A O 1
ATOM 1387 N N . HIS A 1 181 ? -11.229 12.849 3.423 1.00 95.31 181 HIS A N 1
ATOM 1388 C CA . HIS A 1 181 ? -11.272 13.751 4.567 1.00 95.31 181 HIS A CA 1
ATOM 1389 C C . HIS A 1 181 ? -12.696 13.870 5.141 1.00 95.31 181 HIS A C 1
ATOM 1391 O O . HIS A 1 181 ? -13.668 13.909 4.388 1.00 95.31 181 HIS A O 1
ATOM 1397 N N . ASP A 1 182 ? -12.799 13.921 6.469 1.00 94.56 182 ASP A N 1
ATOM 1398 C CA . ASP A 1 182 ? -14.035 14.078 7.251 1.00 94.56 182 ASP A CA 1
ATOM 1399 C C . ASP A 1 182 ? -15.107 13.001 6.994 1.00 94.56 182 ASP A C 1
ATOM 1401 O O . ASP A 1 182 ? -16.296 13.162 7.267 1.00 94.56 182 ASP A O 1
ATOM 1405 N N . LYS A 1 183 ? -14.689 11.837 6.486 1.00 96.44 183 LYS A N 1
ATOM 1406 C CA . LYS A 1 183 ? -15.551 10.659 6.365 1.00 96.44 183 LYS A CA 1
ATOM 1407 C C . LYS A 1 183 ? -15.399 9.763 7.590 1.00 96.44 183 LYS A C 1
ATOM 1409 O O . LYS A 1 183 ? -14.288 9.450 8.022 1.00 96.44 183 LYS A O 1
ATOM 1414 N N . LYS A 1 184 ? -16.539 9.317 8.119 1.00 96.56 184 LYS A N 1
ATOM 1415 C CA . LYS A 1 184 ? -16.618 8.353 9.220 1.00 96.56 184 LYS A CA 1
ATOM 1416 C C . LYS A 1 184 ? -16.091 6.982 8.779 1.00 96.56 184 LYS A C 1
ATOM 1418 O O . LYS A 1 184 ? -16.363 6.548 7.660 1.00 96.56 184 LYS A O 1
ATOM 1423 N N . LEU A 1 185 ? -15.376 6.297 9.668 1.00 96.00 185 LEU A N 1
ATOM 1424 C CA . LEU A 1 185 ? -14.994 4.900 9.485 1.00 96.00 185 LEU A CA 1
ATOM 1425 C C . LEU A 1 185 ? -16.201 3.983 9.694 1.00 96.00 185 LEU A C 1
ATOM 1427 O O . LEU A 1 185 ? -16.897 4.064 10.709 1.00 96.00 185 LEU A O 1
ATOM 1431 N N . GLU A 1 186 ? -16.418 3.082 8.744 1.00 95.00 186 GLU A N 1
ATOM 1432 C CA . GLU A 1 186 ? -17.489 2.090 8.773 1.00 95.00 186 GLU A CA 1
ATOM 1433 C C . GLU A 1 186 ? -16.901 0.681 8.922 1.00 95.00 186 GLU A C 1
ATOM 1435 O O . GLU A 1 186 ? -15.858 0.350 8.351 1.00 95.00 186 GLU A O 1
ATOM 1440 N N . SER A 1 187 ? -17.586 -0.159 9.696 1.00 92.19 187 SER A N 1
ATOM 1441 C CA . SER A 1 187 ? -17.259 -1.578 9.842 1.00 92.19 187 SER A CA 1
ATOM 1442 C C . SER A 1 187 ? -17.285 -2.310 8.500 1.00 92.19 187 SER A C 1
ATOM 1444 O O . SER A 1 187 ? -18.123 -2.023 7.648 1.00 92.19 187 SER A O 1
ATOM 1446 N N . GLY A 1 188 ? -16.383 -3.279 8.320 1.00 92.12 188 GLY A N 1
ATOM 1447 C CA . GLY A 1 188 ? -16.332 -4.081 7.093 1.00 92.12 188 GLY A CA 1
ATOM 1448 C C . GLY A 1 188 ? -15.846 -3.303 5.873 1.00 92.12 188 GLY A C 1
ATOM 1449 O O . GLY A 1 188 ? -16.156 -3.672 4.738 1.00 92.12 188 GLY A O 1
ATOM 1450 N N . ARG A 1 189 ? -15.093 -2.219 6.091 1.00 97.12 189 ARG A N 1
ATOM 1451 C CA . ARG A 1 189 ? -14.466 -1.431 5.028 1.00 97.12 189 ARG A CA 1
ATOM 1452 C C . ARG A 1 189 ? -12.984 -1.214 5.280 1.00 97.12 189 ARG A C 1
ATOM 1454 O O . ARG A 1 189 ? -12.548 -1.127 6.427 1.00 97.12 189 ARG A O 1
ATOM 1461 N N . ALA A 1 190 ? -12.229 -1.094 4.193 1.00 98.25 190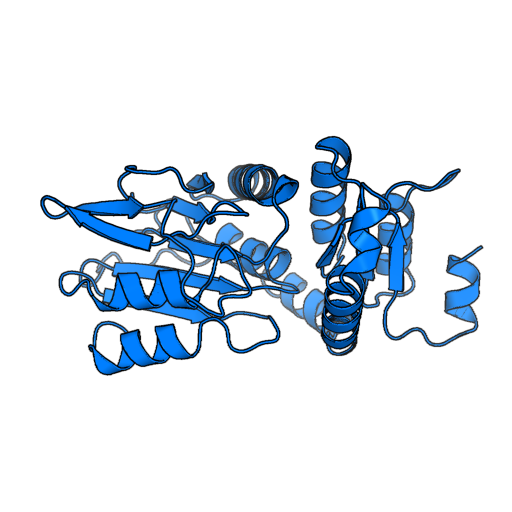 ALA A N 1
ATOM 1462 C CA . ALA A 1 190 ? -10.825 -0.721 4.212 1.00 98.25 190 ALA A CA 1
ATOM 1463 C C . ALA A 1 190 ? -10.590 0.621 3.511 1.00 98.25 190 ALA A C 1
ATOM 1465 O O . ALA A 1 190 ? -11.132 0.881 2.434 1.00 98.25 190 ALA A O 1
ATOM 1466 N N . TYR A 1 191 ? -9.743 1.451 4.113 1.00 98.25 191 TYR A N 1
ATOM 1467 C CA . TYR A 1 191 ? -9.424 2.796 3.652 1.00 98.25 191 TYR A CA 1
ATOM 1468 C C . TYR A 1 191 ? -7.921 2.919 3.423 1.00 98.25 191 TYR A C 1
ATOM 1470 O O . TYR A 1 191 ? -7.134 2.746 4.354 1.00 98.25 191 TYR A O 1
ATOM 1478 N N . ILE A 1 192 ? -7.521 3.212 2.188 1.00 97.44 192 ILE A N 1
ATOM 1479 C CA . ILE A 1 192 ? -6.116 3.383 1.803 1.00 97.44 192 ILE A CA 1
ATOM 1480 C C . ILE A 1 192 ? -5.769 4.865 1.840 1.00 97.44 192 ILE A C 1
ATOM 1482 O O . ILE A 1 192 ? -6.431 5.671 1.192 1.00 97.44 192 ILE A O 1
ATOM 1486 N N . ALA A 1 193 ? -4.731 5.230 2.585 1.00 95.81 193 ALA A N 1
ATOM 1487 C CA . ALA A 1 193 ? -4.245 6.596 2.665 1.00 95.81 193 ALA A CA 1
ATOM 1488 C C . ALA A 1 193 ? -3.881 7.135 1.274 1.00 95.81 193 ALA A C 1
ATOM 1490 O O . ALA A 1 193 ? -3.192 6.475 0.492 1.00 95.81 193 ALA A O 1
ATOM 1491 N N . LYS A 1 194 ? -4.346 8.350 0.980 1.00 93.19 194 LYS A N 1
ATOM 1492 C CA . LYS A 1 194 ? -4.064 9.041 -0.276 1.00 93.19 194 LYS A CA 1
ATOM 1493 C C . LYS A 1 194 ? -2.592 9.447 -0.335 1.00 93.19 194 LYS A C 1
ATOM 1495 O O . LYS A 1 194 ? -2.083 10.074 0.592 1.00 93.19 194 LYS A O 1
ATOM 1500 N N . ALA A 1 195 ? -1.918 9.145 -1.437 1.00 88.88 195 ALA A N 1
ATOM 1501 C CA . ALA A 1 195 ? -0.536 9.564 -1.628 1.00 88.88 195 ALA A CA 1
ATOM 1502 C C . ALA A 1 195 ? -0.395 11.096 -1.700 1.00 88.88 195 ALA A C 1
ATOM 1504 O O . ALA A 1 195 ? -1.242 11.797 -2.254 1.00 88.88 195 ALA A O 1
ATOM 1505 N N . GLY A 1 196 ? 0.673 11.618 -1.090 1.00 85.94 196 GLY A N 1
ATOM 1506 C CA . GLY A 1 196 ? 0.896 13.057 -0.914 1.00 85.94 196 GLY A CA 1
ATOM 1507 C C . GLY A 1 196 ? 0.180 13.686 0.289 1.00 85.94 196 GLY A C 1
ATOM 1508 O O . GLY A 1 196 ? 0.443 14.848 0.592 1.00 85.94 196 GLY A O 1
ATOM 1509 N N . ALA A 1 197 ? -0.661 12.936 1.009 1.00 89.19 197 ALA A N 1
ATOM 1510 C CA . ALA A 1 197 ? -1.322 13.381 2.233 1.00 89.19 197 ALA A CA 1
ATOM 1511 C C . ALA A 1 197 ? -1.118 12.367 3.368 1.00 89.19 197 ALA A C 1
ATOM 1513 O O . ALA A 1 197 ? -0.981 11.168 3.134 1.00 89.19 197 ALA A O 1
ATOM 1514 N N . HIS A 1 198 ? -1.102 12.837 4.614 1.00 92.69 198 HIS A N 1
ATOM 1515 C CA . HIS A 1 198 ? -1.132 11.938 5.769 1.00 92.69 198 HIS A CA 1
ATOM 1516 C C . HIS A 1 198 ? -2.571 11.575 6.107 1.00 92.69 198 HIS A C 1
ATOM 1518 O O . HIS A 1 198 ? -3.457 12.424 6.042 1.00 92.69 198 HIS A O 1
ATOM 1524 N N . LEU A 1 199 ? -2.772 10.323 6.509 1.00 95.12 199 LEU A N 1
ATOM 1525 C CA . LEU A 1 199 ? -4.020 9.847 7.085 1.00 95.12 199 LEU A CA 1
ATOM 1526 C C . LEU A 1 199 ? -3.853 9.744 8.602 1.00 95.12 199 LEU A C 1
ATOM 1528 O O . LEU A 1 199 ? -3.041 8.951 9.077 1.00 95.12 199 LEU A O 1
ATOM 1532 N N . THR A 1 200 ? -4.643 10.509 9.345 1.00 95.44 200 THR A N 1
ATOM 1533 C CA . THR A 1 200 ? -4.824 10.359 10.793 1.00 95.44 200 THR A CA 1
ATOM 1534 C C . THR A 1 200 ? -6.286 10.075 11.106 1.00 95.44 200 THR A C 1
ATOM 1536 O O . THR A 1 200 ? -7.172 10.350 10.292 1.00 95.44 200 THR A O 1
ATOM 1539 N N . ILE A 1 201 ? -6.546 9.482 12.270 1.00 95.88 201 ILE A N 1
ATOM 1540 C CA . ILE A 1 201 ? -7.899 9.188 12.745 1.00 95.88 201 ILE A CA 1
ATOM 1541 C C . ILE A 1 201 ? -8.209 10.070 13.950 1.00 95.88 201 ILE A C 1
ATOM 1543 O O . ILE A 1 201 ? -7.379 10.225 14.841 1.00 95.88 201 ILE A O 1
ATOM 1547 N N . GLU A 1 202 ? -9.414 10.631 13.968 1.00 94.00 202 GLU A N 1
ATOM 1548 C CA . GLU A 1 202 ? -9.917 11.479 15.047 1.00 94.00 202 GLU A CA 1
ATOM 1549 C C . GLU A 1 202 ? -11.217 10.908 15.615 1.00 94.00 202 GLU A C 1
ATOM 1551 O O . GLU A 1 202 ? -12.060 10.388 14.878 1.00 94.00 202 GLU A O 1
ATOM 1556 N N . GLU A 1 203 ? -11.413 11.038 16.926 1.00 91.56 203 GLU A N 1
ATOM 1557 C CA . GLU A 1 203 ? -12.691 10.741 17.568 1.00 91.56 203 GLU A CA 1
ATOM 1558 C C . GLU A 1 203 ? -13.563 12.005 17.628 1.00 91.56 203 GLU A C 1
ATOM 1560 O O . GLU A 1 203 ? -13.171 13.017 18.208 1.00 91.56 203 GLU A O 1
ATOM 1565 N N . LYS A 1 204 ? -14.770 11.947 17.052 1.00 91.19 204 LYS A N 1
ATOM 1566 C CA . LYS A 1 204 ? -15.776 13.023 17.102 1.00 91.19 204 LYS A CA 1
ATOM 1567 C C . LYS A 1 204 ? -17.156 12.429 17.357 1.00 91.19 204 LYS A C 1
ATOM 1569 O O . LYS A 1 204 ? -17.585 11.517 16.651 1.00 91.19 204 LYS A O 1
ATOM 1574 N N . GLY A 1 205 ? -17.862 12.925 18.375 1.00 85.25 205 GLY A N 1
ATOM 1575 C CA . GLY A 1 205 ? -19.238 12.499 18.676 1.00 85.25 205 GLY A CA 1
ATOM 1576 C C . GLY A 1 205 ? -19.402 10.983 18.883 1.00 85.25 205 GLY A C 1
ATOM 1577 O O . GLY A 1 205 ? -20.412 10.415 18.474 1.00 85.25 205 GLY A O 1
ATOM 1578 N N . GLY A 1 206 ? -18.390 10.308 19.444 1.00 84.75 206 GLY A N 1
ATOM 1579 C CA . GLY A 1 206 ? -18.383 8.854 19.669 1.00 84.75 206 GLY A CA 1
ATOM 1580 C C . GLY A 1 206 ? -18.161 7.990 18.416 1.00 84.75 206 GLY A C 1
ATOM 1581 O O . GLY A 1 206 ? -18.272 6.758 18.491 1.00 84.75 206 GLY A O 1
ATOM 1582 N N . GLY A 1 207 ? -17.864 8.615 17.271 1.00 91.00 207 GLY A N 1
ATOM 1583 C CA . GLY A 1 207 ? -17.439 7.972 16.029 1.00 91.00 207 GLY A CA 1
ATOM 1584 C C . GLY A 1 207 ? -15.983 8.287 15.681 1.00 91.00 207 GLY A C 1
ATOM 1585 O O . GLY A 1 207 ? -15.412 9.250 16.182 1.00 91.00 207 GLY A O 1
ATOM 1586 N N . LEU A 1 208 ? -15.400 7.476 14.797 1.00 94.94 208 LEU A N 1
ATOM 1587 C CA . LEU A 1 208 ? -14.051 7.680 14.270 1.00 94.94 208 LEU A CA 1
ATOM 1588 C C . LEU A 1 208 ? -14.120 8.268 12.862 1.00 94.94 208 LEU A C 1
ATOM 1590 O O . LEU A 1 208 ? -14.878 7.764 12.031 1.00 94.94 208 LEU A O 1
ATOM 1594 N N . TYR A 1 209 ? -13.329 9.300 12.596 1.00 96.50 209 TYR A N 1
ATOM 1595 C CA . TYR A 1 209 ? -13.319 10.047 11.340 1.00 96.50 209 TYR A CA 1
ATOM 1596 C C . TYR A 1 209 ? -11.905 10.110 10.765 1.00 96.50 209 TYR A C 1
ATOM 1598 O O . TYR A 1 209 ? -10.927 10.202 11.503 1.00 96.50 209 TYR A O 1
ATOM 1606 N N . MET A 1 210 ? -11.803 10.047 9.439 1.00 96.56 210 MET A N 1
ATOM 1607 C CA . MET A 1 210 ? -10.538 10.176 8.720 1.00 96.56 210 MET A CA 1
ATOM 1608 C C . MET A 1 210 ? -10.178 11.645 8.515 1.00 96.56 210 MET A C 1
ATOM 1610 O O . MET A 1 210 ? -10.976 12.420 7.990 1.00 96.56 210 MET A O 1
ATOM 1614 N N . PHE A 1 211 ? -8.941 12.005 8.823 1.00 94.69 211 PHE A N 1
ATOM 1615 C CA . PHE A 1 211 ? -8.374 13.314 8.543 1.00 94.69 211 PHE A CA 1
ATOM 1616 C C . PHE A 1 211 ? -7.207 13.149 7.560 1.00 94.69 211 PHE A C 1
ATOM 1618 O O . PHE A 1 211 ? -6.204 12.509 7.862 1.00 94.69 211 PHE A O 1
ATOM 1625 N N . CYS A 1 212 ? -7.384 13.664 6.338 1.00 89.56 212 CYS A N 1
ATOM 1626 C CA . CYS A 1 212 ? -6.493 13.414 5.191 1.00 89.56 212 CYS A CA 1
ATOM 1627 C C . CYS A 1 212 ? -5.674 14.646 4.768 1.00 89.56 212 CYS A C 1
ATOM 1629 O O . CYS A 1 212 ? -5.553 14.904 3.573 1.00 89.56 212 CYS A O 1
ATOM 1631 N N . ASP A 1 213 ? -5.191 15.450 5.717 1.00 76.88 213 ASP A N 1
ATOM 1632 C CA . ASP A 1 213 ? -4.340 16.614 5.410 1.00 76.88 213 ASP A CA 1
ATOM 1633 C C . ASP A 1 213 ? -3.496 17.056 6.616 1.00 76.88 213 ASP A C 1
ATOM 1635 O O . ASP A 1 213 ? -3.342 18.242 6.903 1.00 76.88 213 ASP A O 1
ATOM 1639 N N . ALA A 1 214 ? -2.989 16.098 7.402 1.00 63.44 214 ALA A N 1
ATOM 1640 C CA . ALA A 1 214 ? -2.127 16.474 8.519 1.00 63.44 214 ALA A CA 1
ATOM 1641 C C . ALA A 1 214 ? -0.852 17.152 7.968 1.00 63.44 214 ALA A C 1
ATOM 1643 O O . ALA A 1 214 ? -0.274 16.644 6.996 1.00 63.44 214 ALA A O 1
ATOM 1644 N N . PRO A 1 215 ? -0.401 18.283 8.547 1.00 66.94 215 PRO A N 1
ATOM 1645 C CA . PRO A 1 215 ? 0.848 18.912 8.133 1.00 66.94 215 PRO A CA 1
ATOM 1646 C C . PRO A 1 215 ? 2.011 17.923 8.328 1.00 66.94 215 PRO A C 1
ATOM 1648 O O . PRO A 1 215 ? 1.939 17.096 9.248 1.00 66.94 215 PRO A O 1
ATOM 1651 N N . PRO A 1 216 ? 3.041 17.965 7.460 1.00 68.00 216 PRO A N 1
ATOM 1652 C CA . PRO A 1 216 ? 4.223 17.131 7.636 1.00 68.00 216 PRO A CA 1
ATOM 1653 C C . PRO A 1 216 ? 4.975 17.574 8.892 1.00 68.00 216 PRO A C 1
ATOM 1655 O O . PRO A 1 216 ? 5.141 18.778 9.119 1.00 68.00 216 PRO A O 1
ATOM 1658 N N . ASP A 1 217 ? 5.452 16.623 9.689 1.00 66.50 217 ASP A N 1
ATOM 1659 C CA . ASP A 1 217 ? 6.361 16.951 10.786 1.00 66.50 217 ASP A CA 1
ATOM 1660 C C . ASP A 1 217 ? 7.774 17.246 10.228 1.00 66.50 217 ASP A C 1
ATOM 1662 O O . ASP A 1 217 ? 8.167 16.709 9.181 1.00 66.50 217 ASP A O 1
ATOM 1666 N N . PRO A 1 218 ? 8.578 18.099 10.894 1.00 62.88 218 PRO A N 1
ATOM 1667 C CA . PRO A 1 218 ? 9.960 18.339 10.491 1.00 62.88 218 PRO A CA 1
ATOM 1668 C C . PRO A 1 218 ? 10.759 17.030 10.406 1.00 62.88 218 PRO A C 1
ATOM 1670 O O . PRO A 1 218 ? 10.869 16.297 11.387 1.00 62.88 218 PRO A O 1
ATOM 1673 N N . GLY A 1 219 ? 11.346 16.750 9.239 1.00 64.44 219 GLY A N 1
ATOM 1674 C CA . GLY A 1 219 ? 12.137 15.536 9.009 1.00 64.44 219 GLY A CA 1
ATOM 1675 C C . GLY A 1 219 ? 11.334 14.308 8.565 1.00 64.44 219 GLY A C 1
ATOM 1676 O O . GLY A 1 219 ? 11.907 13.223 8.491 1.00 64.44 219 GLY A O 1
ATOM 1677 N N . GLU A 1 220 ? 10.041 14.442 8.248 1.00 68.81 220 GLU A N 1
ATOM 1678 C CA . GLU A 1 220 ? 9.282 13.359 7.616 1.00 68.81 220 GLU A CA 1
ATOM 1679 C C . GLU A 1 220 ? 9.612 13.207 6.127 1.00 68.81 220 GLU A C 1
ATOM 1681 O O . GLU A 1 220 ? 9.467 14.134 5.332 1.00 68.81 220 GLU A O 1
ATOM 1686 N N . TYR A 1 221 ? 9.996 11.987 5.744 1.00 69.25 221 TYR A N 1
ATOM 1687 C CA . TYR A 1 221 ? 10.369 11.636 4.369 1.00 69.25 221 TYR A CA 1
ATOM 1688 C C . TYR A 1 221 ? 9.248 10.924 3.589 1.00 69.25 221 TYR A C 1
ATOM 1690 O O . TYR A 1 221 ? 9.367 10.732 2.379 1.00 69.25 221 TYR A O 1
ATOM 1698 N N . HIS A 1 222 ? 8.154 10.524 4.253 1.00 77.25 222 HIS A N 1
ATOM 1699 C CA . HIS A 1 222 ? 7.072 9.735 3.651 1.00 77.25 222 HIS A CA 1
ATOM 1700 C C . HIS A 1 222 ? 5.704 10.394 3.833 1.00 77.25 222 HIS A C 1
ATOM 1702 O O . HIS A 1 222 ? 5.319 10.759 4.941 1.00 77.25 222 HIS A O 1
ATOM 1708 N N . ARG A 1 223 ? 4.953 10.523 2.730 1.00 87.00 223 ARG A N 1
ATOM 1709 C CA . ARG A 1 223 ? 3.574 11.036 2.714 1.00 87.00 223 ARG A CA 1
ATOM 1710 C C . ARG A 1 223 ? 2.719 10.156 1.790 1.00 87.00 223 ARG A C 1
ATOM 1712 O O . ARG A 1 223 ? 2.813 10.311 0.567 1.00 87.00 223 ARG A O 1
ATOM 1719 N N . PRO A 1 224 ? 1.883 9.249 2.326 1.00 90.81 224 PRO A N 1
ATOM 1720 C CA . PRO A 1 224 ? 1.523 9.046 3.739 1.00 90.81 224 PRO A CA 1
ATOM 1721 C C . PRO A 1 224 ? 2.636 8.432 4.604 1.00 90.81 224 PRO A C 1
ATOM 1723 O O . PRO A 1 224 ? 3.550 7.822 4.068 1.00 90.81 224 PRO A O 1
ATOM 1726 N N . SER A 1 225 ? 2.506 8.577 5.932 1.00 92.25 225 SER A N 1
ATOM 1727 C CA . SER A 1 225 ? 3.416 8.032 6.960 1.00 92.25 225 SER A CA 1
ATOM 1728 C C . SER A 1 225 ? 2.652 7.093 7.895 1.00 92.25 225 SER A C 1
ATOM 1730 O O . SER A 1 225 ? 1.555 7.425 8.365 1.00 92.25 225 SER A O 1
ATOM 1732 N N . VAL A 1 226 ? 3.220 5.914 8.152 1.00 94.19 226 VAL A N 1
ATOM 1733 C CA . VAL A 1 226 ? 2.665 4.896 9.056 1.00 94.19 226 VAL A CA 1
ATOM 1734 C C . VAL A 1 226 ? 2.727 5.388 10.500 1.00 94.19 226 VAL A C 1
ATOM 1736 O O . VAL A 1 226 ? 1.765 5.205 11.248 1.00 94.19 226 VAL A O 1
ATOM 1739 N N . ASN A 1 227 ? 3.818 6.060 10.885 1.00 93.00 227 ASN A N 1
ATOM 1740 C CA . ASN A 1 227 ? 3.958 6.657 12.211 1.00 93.00 227 ASN A CA 1
ATOM 1741 C C . ASN A 1 227 ? 2.807 7.621 12.507 1.00 93.00 227 ASN A C 1
ATOM 1743 O O . ASN A 1 227 ? 2.197 7.514 13.564 1.00 93.00 227 ASN A O 1
ATOM 1747 N N . ARG A 1 228 ? 2.440 8.502 11.568 1.00 92.50 228 ARG A N 1
ATOM 1748 C CA . ARG A 1 228 ? 1.343 9.468 11.771 1.00 92.50 228 ARG A CA 1
ATOM 1749 C C . ARG A 1 228 ? 0.006 8.778 12.006 1.00 92.50 228 ARG A C 1
ATOM 1751 O O . ARG A 1 228 ? -0.712 9.137 12.940 1.00 92.50 228 ARG A O 1
ATOM 1758 N N . LEU A 1 229 ? -0.299 7.753 11.208 1.00 95.00 229 LEU A N 1
ATOM 1759 C CA . LEU A 1 229 ? -1.510 6.959 11.397 1.00 95.00 229 LEU A CA 1
ATOM 1760 C C . LEU A 1 229 ? -1.524 6.321 12.793 1.00 95.00 229 LEU A C 1
ATOM 1762 O O . LEU A 1 229 ? -2.479 6.504 13.546 1.00 95.00 229 LEU A O 1
ATOM 1766 N N . PHE A 1 230 ? -0.458 5.610 13.156 1.00 95.50 230 PHE A N 1
ATOM 1767 C CA . PHE A 1 230 ? -0.388 4.862 14.412 1.00 95.50 230 PHE A CA 1
ATOM 1768 C C . PHE A 1 230 ? -0.373 5.782 15.639 1.00 95.50 230 PHE A C 1
ATOM 1770 O O . PHE A 1 230 ? -1.095 5.519 16.597 1.00 95.50 230 PHE A O 1
ATOM 1777 N N . THR A 1 231 ? 0.363 6.894 15.594 1.00 93.62 231 THR A N 1
ATOM 1778 C CA . THR A 1 231 ? 0.379 7.901 16.663 1.00 93.62 231 THR A CA 1
ATOM 1779 C C . THR A 1 231 ? -0.991 8.545 16.847 1.00 93.62 231 THR A C 1
ATOM 1781 O O . THR A 1 231 ? -1.420 8.728 17.981 1.00 93.62 231 THR A O 1
ATOM 1784 N N . SER A 1 232 ? -1.726 8.848 15.769 1.00 94.44 232 SER A N 1
ATOM 1785 C CA . SER A 1 232 ? -3.093 9.380 15.911 1.00 94.44 232 SER A CA 1
ATOM 1786 C C . SER A 1 232 ? -4.034 8.377 16.584 1.00 94.44 232 SER A C 1
ATOM 1788 O O . SER A 1 232 ? -4.785 8.734 17.487 1.00 94.44 232 SER A O 1
ATOM 1790 N N . LEU A 1 233 ? -3.917 7.095 16.223 1.00 95.00 233 LEU A N 1
ATOM 1791 C CA . LEU A 1 233 ? -4.683 6.012 16.834 1.00 95.00 233 LEU A CA 1
ATOM 1792 C C . LEU A 1 233 ? -4.307 5.781 18.300 1.00 95.00 233 LEU A C 1
ATOM 1794 O O . LEU A 1 233 ? -5.165 5.401 19.091 1.00 95.00 233 LEU A O 1
ATOM 1798 N N . SER A 1 234 ? -3.055 6.036 18.689 1.00 94.31 234 SER A N 1
ATOM 1799 C CA . SER A 1 234 ? -2.626 5.874 20.079 1.00 94.31 234 SER A CA 1
ATOM 1800 C C . SER A 1 234 ? -3.287 6.876 21.026 1.00 94.31 234 SER A C 1
ATOM 1802 O O . SER A 1 234 ? -3.355 6.598 22.222 1.00 94.31 234 SER A O 1
ATOM 1804 N N . GLN A 1 235 ? -3.799 8.002 20.520 1.00 92.81 235 GLN A N 1
ATOM 1805 C CA . GLN A 1 235 ? -4.510 9.010 21.317 1.00 92.81 235 GLN A CA 1
ATOM 1806 C C . GLN A 1 235 ? -5.988 8.665 21.561 1.00 92.81 235 GLN A C 1
ATOM 1808 O O . GLN A 1 235 ? -6.655 9.342 22.340 1.00 92.81 235 GLN A O 1
ATOM 1813 N N . ILE A 1 236 ? -6.513 7.622 20.912 1.00 91.56 236 ILE A N 1
ATOM 1814 C CA . ILE A 1 236 ? -7.925 7.241 20.992 1.00 91.56 236 ILE A CA 1
ATOM 1815 C C . ILE A 1 236 ? -8.078 6.095 21.993 1.00 91.56 236 ILE A C 1
ATOM 1817 O O . ILE A 1 236 ? -7.615 4.986 21.750 1.00 91.56 236 ILE A O 1
ATOM 1821 N N . SER A 1 237 ? -8.742 6.349 23.121 1.00 85.88 237 SER A N 1
ATOM 1822 C CA . SER A 1 237 ? -8.866 5.392 24.235 1.00 85.88 237 SER A CA 1
ATOM 1823 C C . SER A 1 237 ? -10.140 4.541 24.204 1.00 85.88 237 SER A C 1
ATOM 1825 O O . SER A 1 237 ? -10.249 3.541 24.914 1.00 85.88 237 SER A O 1
ATOM 1827 N N . ASN A 1 238 ? -11.129 4.923 23.393 1.00 84.94 238 ASN A N 1
ATOM 1828 C CA . ASN A 1 238 ? -12.434 4.262 23.343 1.00 84.94 238 ASN A CA 1
ATOM 1829 C C . ASN A 1 238 ? -12.482 3.054 22.379 1.00 84.94 238 ASN A C 1
ATOM 1831 O O . ASN A 1 238 ? -13.536 2.416 22.252 1.00 84.94 238 ASN A O 1
ATOM 1835 N N . VAL A 1 239 ? -11.370 2.747 21.700 1.00 89.12 239 VAL A N 1
ATOM 1836 C CA . VAL A 1 239 ? -11.229 1.612 20.783 1.00 89.12 239 VAL A CA 1
ATOM 1837 C C . VAL A 1 239 ? -9.958 0.816 21.055 1.00 89.12 239 VAL A C 1
ATOM 1839 O O . VAL A 1 239 ? -8.942 1.353 21.475 1.00 89.12 239 VAL A O 1
ATOM 1842 N N . GLN A 1 240 ? -10.009 -0.480 20.767 1.00 91.31 240 GLN A N 1
ATOM 1843 C CA . GLN A 1 240 ? -8.823 -1.318 20.665 1.00 91.31 240 GLN A CA 1
ATOM 1844 C C . GLN A 1 240 ? -8.214 -1.159 19.267 1.00 91.31 240 GLN A C 1
ATOM 1846 O O . GLN A 1 240 ? -8.923 -1.204 18.262 1.00 91.31 240 GLN A O 1
ATOM 1851 N N . VAL A 1 241 ? -6.901 -1.000 19.184 1.00 93.38 241 VAL A N 1
ATOM 1852 C CA . VAL A 1 241 ? -6.162 -0.866 17.929 1.00 93.38 241 VAL A CA 1
ATOM 1853 C C . VAL A 1 241 ? -5.371 -2.146 17.689 1.00 93.38 241 VAL A C 1
ATOM 1855 O O . VAL A 1 241 ? -4.479 -2.488 18.455 1.00 93.38 241 VAL A O 1
ATOM 1858 N N . MET A 1 242 ? -5.666 -2.860 16.606 1.00 93.62 242 MET A N 1
ATOM 1859 C CA . MET A 1 242 ? -4.806 -3.943 16.125 1.00 93.62 242 MET A CA 1
ATOM 1860 C C . MET A 1 242 ? -3.941 -3.416 14.984 1.00 93.62 242 MET A C 1
ATOM 1862 O O . MET A 1 242 ? -4.430 -3.215 13.871 1.00 93.62 242 MET A O 1
ATOM 1866 N N . ALA A 1 243 ? -2.665 -3.168 15.269 1.00 93.88 243 ALA A N 1
ATOM 1867 C CA . ALA A 1 243 ? -1.720 -2.623 14.305 1.00 93.88 243 ALA A CA 1
ATOM 1868 C C . ALA A 1 243 ? -0.821 -3.711 13.705 1.00 93.88 243 ALA A C 1
ATOM 1870 O O . ALA A 1 243 ? -0.258 -4.540 14.417 1.00 93.88 243 ALA A O 1
ATOM 1871 N N . PHE A 1 244 ? -0.652 -3.672 12.387 1.00 94.31 244 PHE A N 1
ATOM 1872 C CA . PHE A 1 244 ? 0.190 -4.583 11.624 1.00 94.31 244 PHE A CA 1
ATOM 1873 C C . PHE A 1 244 ? 1.189 -3.774 10.799 1.00 94.31 244 PHE A C 1
ATOM 1875 O O . PHE A 1 244 ? 0.800 -2.952 9.971 1.00 94.31 244 PHE A O 1
ATOM 1882 N N . VAL A 1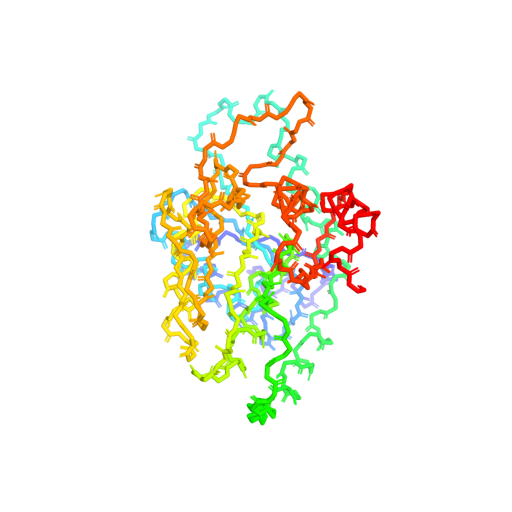 245 ? 2.480 -4.029 10.990 1.00 91.81 245 VAL A N 1
ATOM 1883 C CA . VAL A 1 245 ? 3.532 -3.551 10.084 1.00 91.81 245 VAL A CA 1
ATOM 1884 C C . VAL A 1 245 ? 3.922 -4.724 9.195 1.00 91.81 245 VAL A C 1
ATOM 1886 O O . VAL A 1 245 ? 4.355 -5.764 9.692 1.00 91.81 245 VAL A O 1
ATOM 1889 N N . LEU A 1 246 ? 3.690 -4.586 7.891 1.00 88.50 246 LEU A N 1
ATOM 1890 C CA . LEU A 1 246 ? 3.994 -5.615 6.896 1.00 88.50 246 LEU A CA 1
ATOM 1891 C C . LEU A 1 246 ? 5.352 -5.339 6.233 1.00 88.50 246 LEU A C 1
ATOM 1893 O O . LEU A 1 246 ? 6.194 -4.624 6.770 1.00 88.50 246 LEU A O 1
ATOM 1897 N N . THR A 1 247 ? 5.582 -5.935 5.061 1.00 75.00 247 THR A N 1
ATOM 1898 C CA . THR A 1 247 ? 6.837 -5.812 4.317 1.00 75.00 247 THR A CA 1
ATOM 1899 C C . THR A 1 247 ? 7.169 -4.355 3.976 1.00 75.00 247 THR A C 1
ATOM 1901 O O . THR A 1 247 ? 6.288 -3.561 3.626 1.00 75.00 247 THR A O 1
ATOM 1904 N N . GLY A 1 248 ? 8.459 -4.032 4.071 1.00 69.38 248 GLY A N 1
ATOM 1905 C CA . GLY A 1 248 ? 9.049 -2.735 3.752 1.00 69.38 248 GLY A CA 1
ATOM 1906 C C . GLY A 1 248 ? 10.406 -2.551 4.439 1.00 69.38 248 GLY A C 1
ATOM 1907 O O . GLY A 1 248 ? 10.699 -3.230 5.426 1.00 69.38 248 GLY A O 1
ATOM 1908 N N . MET A 1 249 ? 11.237 -1.646 3.924 1.00 67.81 249 MET A N 1
ATOM 1909 C CA . MET A 1 249 ? 12.437 -1.141 4.601 1.00 67.81 249 MET A CA 1
ATOM 1910 C C . MET A 1 249 ? 12.198 0.261 5.161 1.00 67.81 249 MET A C 1
ATOM 1912 O O . MET A 1 249 ? 11.300 0.987 4.738 1.00 67.81 249 MET A O 1
ATOM 1916 N N . GLY A 1 250 ? 13.035 0.636 6.124 1.00 75.12 250 GLY A N 1
ATOM 1917 C CA . GLY A 1 250 ? 12.939 1.895 6.847 1.00 75.12 250 GLY A CA 1
ATOM 1918 C C . GLY A 1 250 ? 12.421 1.683 8.263 1.00 75.12 250 GLY A C 1
ATOM 1919 O O . GLY A 1 250 ? 12.267 0.559 8.739 1.00 75.12 250 GLY A O 1
ATOM 1920 N N . SER A 1 251 ? 12.201 2.789 8.960 1.00 82.19 251 SER A N 1
ATOM 1921 C CA . SER A 1 251 ? 11.729 2.802 10.347 1.00 82.19 251 SER A CA 1
ATOM 1922 C C . SER A 1 251 ? 10.336 3.410 10.486 1.00 82.19 251 SER A C 1
ATOM 1924 O O . SER A 1 251 ? 9.909 3.703 11.603 1.00 82.19 251 SER A O 1
ATOM 1926 N N . ASP A 1 252 ? 9.637 3.647 9.375 1.00 86.62 252 ASP A N 1
ATOM 1927 C CA . ASP A 1 252 ? 8.289 4.190 9.443 1.00 86.62 252 ASP A CA 1
ATOM 1928 C C . ASP A 1 252 ? 7.312 3.155 10.018 1.00 86.62 252 ASP A C 1
ATOM 1930 O O . ASP A 1 252 ? 7.344 1.975 9.676 1.00 86.62 252 ASP A O 1
ATOM 1934 N N . GLY A 1 253 ? 6.490 3.603 10.960 1.00 88.56 253 GLY A N 1
ATOM 1935 C CA . GLY A 1 253 ? 5.641 2.774 11.812 1.00 88.56 253 GLY A CA 1
ATOM 1936 C C . GLY A 1 253 ? 6.281 2.356 13.137 1.00 88.56 253 GLY A C 1
ATOM 1937 O O . GLY A 1 253 ? 5.550 1.976 14.047 1.00 88.56 253 GLY A O 1
ATOM 1938 N N . LYS A 1 254 ? 7.610 2.459 13.300 1.00 90.75 254 LYS A N 1
ATOM 1939 C CA . LYS A 1 254 ? 8.300 2.070 14.545 1.00 90.75 254 LYS A CA 1
ATOM 1940 C C . LYS A 1 254 ? 7.883 2.933 15.739 1.00 90.75 254 LYS A C 1
ATOM 1942 O O . LYS A 1 254 ? 7.505 2.392 16.776 1.00 90.75 254 LYS A O 1
ATOM 1947 N N . GLU A 1 255 ? 7.967 4.254 15.603 1.00 91.06 255 GLU A N 1
ATOM 1948 C CA . GLU A 1 255 ? 7.653 5.182 16.696 1.00 91.06 255 GLU A CA 1
ATOM 1949 C C . GLU A 1 255 ? 6.149 5.193 16.987 1.00 91.06 255 GLU A C 1
ATOM 1951 O O . GLU A 1 255 ? 5.746 5.126 18.143 1.00 91.06 255 GLU A O 1
ATOM 1956 N N . GLY A 1 256 ? 5.308 5.139 15.952 1.00 91.12 256 GLY A N 1
ATOM 1957 C CA . GLY A 1 256 ? 3.863 5.021 16.128 1.00 91.12 256 GLY A CA 1
ATOM 1958 C C . GLY A 1 256 ? 3.452 3.703 16.798 1.00 91.12 256 GLY A C 1
ATOM 1959 O O . GLY A 1 256 ? 2.580 3.698 17.665 1.00 91.12 256 GLY A O 1
ATOM 1960 N N . ALA A 1 257 ? 4.104 2.581 16.468 1.00 92.44 257 ALA A N 1
ATOM 1961 C CA . ALA A 1 257 ? 3.862 1.300 17.139 1.00 92.44 257 ALA A CA 1
ATOM 1962 C C . ALA A 1 257 ? 4.300 1.332 18.610 1.00 92.44 257 ALA A C 1
ATOM 1964 O O . ALA A 1 257 ? 3.618 0.774 19.471 1.00 92.44 257 ALA A O 1
ATOM 1965 N N . LYS A 1 258 ? 5.408 2.019 18.914 1.00 93.25 258 LYS A N 1
ATOM 1966 C CA . LYS A 1 258 ? 5.831 2.278 20.292 1.00 93.25 258 LYS A CA 1
ATOM 1967 C C . LYS A 1 258 ? 4.760 3.072 21.050 1.00 93.25 258 LYS A C 1
ATOM 1969 O O . LYS A 1 258 ? 4.344 2.621 22.113 1.00 93.25 258 LYS A O 1
ATOM 1974 N N . SER A 1 259 ? 4.244 4.163 20.479 1.00 93.12 259 SER A N 1
ATOM 1975 C CA . SER A 1 259 ? 3.169 4.956 21.095 1.00 93.12 259 SER A CA 1
ATOM 1976 C C . SER A 1 259 ? 1.886 4.149 21.322 1.00 93.12 259 SER A C 1
ATOM 1978 O O . SER A 1 259 ? 1.254 4.272 22.370 1.00 93.12 259 SER A O 1
ATOM 1980 N N . LEU A 1 260 ? 1.506 3.282 20.377 1.00 92.19 260 LEU A N 1
ATOM 1981 C CA . LEU A 1 260 ? 0.358 2.381 20.533 1.00 92.19 260 LEU A CA 1
ATOM 1982 C C . LEU A 1 260 ? 0.520 1.417 21.715 1.00 92.19 260 LEU A C 1
ATOM 1984 O O . LEU A 1 260 ? -0.439 1.187 22.456 1.00 92.19 260 LEU A O 1
ATOM 1988 N N . LYS A 1 261 ? 1.730 0.878 21.900 1.00 89.75 261 LYS A N 1
ATOM 1989 C CA . LYS A 1 261 ? 2.057 -0.034 23.000 1.00 89.75 261 LYS A CA 1
ATOM 1990 C C . LYS A 1 261 ? 2.095 0.681 24.352 1.00 89.75 261 LYS A C 1
ATOM 1992 O O . LYS A 1 261 ? 1.567 0.158 25.327 1.00 89.75 261 LYS A O 1
ATOM 1997 N N . GLU A 1 262 ? 2.702 1.864 24.413 1.00 90.06 262 GLU A N 1
ATOM 1998 C CA . GLU A 1 262 ? 2.817 2.661 25.645 1.00 90.06 262 GLU A CA 1
ATOM 1999 C C . GLU A 1 262 ? 1.451 3.121 26.170 1.00 90.06 262 GLU A C 1
ATOM 2001 O O . GLU A 1 262 ? 1.224 3.115 27.377 1.00 90.06 262 GLU A O 1
ATOM 2006 N N . ASN A 1 263 ? 0.511 3.428 25.272 1.00 83.56 263 ASN A N 1
ATOM 2007 C CA . ASN A 1 263 ? -0.836 3.868 25.642 1.00 83.56 263 ASN A CA 1
ATOM 2008 C C . ASN A 1 263 ? -1.811 2.708 25.935 1.00 83.56 263 ASN A C 1
ATOM 2010 O O . ASN A 1 263 ? -2.968 2.956 26.263 1.00 83.56 263 ASN A O 1
ATOM 2014 N N . GLY A 1 264 ? -1.374 1.446 25.813 1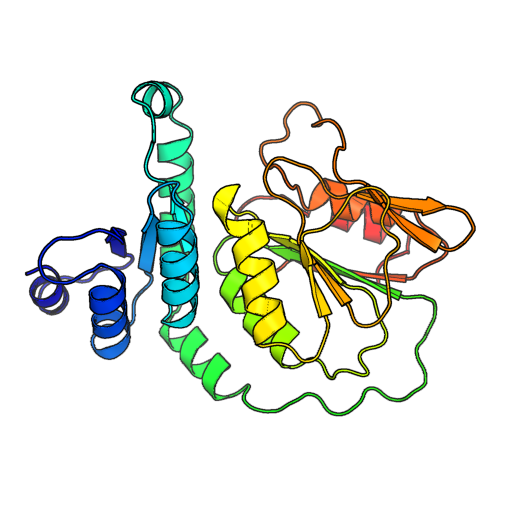.00 68.56 264 GLY A N 1
ATOM 2015 C CA . GLY A 1 264 ? -2.179 0.258 26.135 1.00 68.56 264 GLY A CA 1
ATOM 2016 C C . GLY A 1 264 ? -3.339 -0.036 25.174 1.00 68.56 264 GLY A C 1
ATOM 2017 O O . GLY A 1 264 ? -4.154 -0.916 25.450 1.00 68.56 264 GLY A O 1
ATOM 2018 N N . ASN A 1 265 ? -3.417 0.678 24.046 1.00 69.94 265 ASN A N 1
ATOM 2019 C CA . ASN A 1 265 ? -4.493 0.531 23.062 1.00 69.94 265 ASN A CA 1
ATOM 2020 C C . ASN A 1 265 ? -4.219 -0.579 22.038 1.00 69.94 265 ASN A C 1
ATOM 2022 O O . ASN A 1 265 ? -5.146 -0.990 21.342 1.00 69.94 265 ASN A O 1
ATOM 2026 N N . ALA A 1 266 ? -2.984 -1.087 21.965 1.00 70.81 266 ALA A N 1
ATOM 2027 C CA . ALA A 1 266 ? -2.611 -2.225 21.131 1.00 70.81 266 ALA A CA 1
ATOM 2028 C C . ALA A 1 266 ? -2.120 -3.422 21.974 1.00 70.81 266 ALA A C 1
ATOM 2030 O O . ALA A 1 266 ? -1.290 -3.215 22.863 1.00 70.81 266 ALA A O 1
ATOM 2031 N N . PRO A 1 267 ? -2.635 -4.645 21.722 1.00 58.59 267 PRO A N 1
ATOM 2032 C CA . PRO A 1 267 ? -2.177 -5.871 22.377 1.00 58.59 267 PRO A CA 1
ATOM 2033 C C . PRO A 1 267 ? -0.792 -6.333 21.899 1.00 58.59 267 PRO A C 1
ATOM 2035 O O . PRO A 1 267 ? -0.382 -5.963 20.774 1.00 58.59 267 PRO A O 1
#

Mean predicted aligned error: 6.99 Å

Secondary structure (DSSP, 8-state):
-HHHHHTTS--S-EEEESS-SSS-HHHHHHHHHHHS---EEEEE-SSHHHHHHHHHHHHHT--EEEEPPSSGGGGGGSHHHHHHHHHHHHHTT--HHHHHHHHHH--SPPPPPPS---SSEEEEEEE-TTHHHHHHHHHTTS-TT--S-EEEEE---TTTHHHHHHHHHTT-SSEEEE--TTPBP-TTEEEEPPTTS--EEEEETTEEEEE--PPPPTT---SS-HHHHHHHHHT--SSEEEEEE-S-SSSTTHHHHHHHHHTT---

Radius of gyration: 19.19 Å; Cα contacts (8 Å, |Δi|>4): 513; chains: 1; bounding box: 44×42×56 Å